Protein AF-T1IGH5-F1 (afdb_monomer)

Secondary structure (DSSP, 8-state):
-HHHHHHHHHHHHHHHHHHHHHHHHHHS---HHHHHHHHHHHHHHHSSHHHHHHHHHHHHHHHHHHHHHHHHHHHHHHHHHHHHTT---TT-TTS-------SS--EEEEEETTEEEEEE-TTSSS---EEEEESSGGGSS--EEEEE---SSSHHHHHIIIIIHHHHHHHHHHHHHHHHH---TT-TTS-PPPPP-----PPP-PPPPPPPPPPP--

Radius of gyration: 34.63 Å; Cα contacts (8 Å, |Δi|>4): 101; chains: 1; bounding box: 68×75×86 Å

Foldseek 3Di:
DVVVVVVVVVVVVVVVVVVVVVCVVVVPPPVVVVVVVVVVVCCVVCPPPVNVVVVVVVVVVVVVVVVCVVVVVVVVVVVCVVVVVPDDDPPPPPPPPDDDDDDAFDWDWDDDDPDIDIQGNPPPPDRQKDKDWDQCLVVLRDTDIDIDDGDPHNVVNVCCVVPVVVVVSVVSVVVSVCVVVPDPVPPPPDDDDDDPDPPPPDDDDDDDDDDDDDDDDD

Solvent-accessible surface area (backbone atoms only — not comparable to full-atom values): 13754 Å² total; per-residue (Å²): 117,67,65,68,50,51,54,51,50,52,52,53,51,52,52,51,53,51,52,52,50,50,52,49,65,70,63,47,84,76,47,63,68,59,54,51,49,52,49,50,49,50,51,59,56,56,68,34,68,70,47,45,52,51,52,50,50,51,49,51,50,51,52,47,52,52,50,50,53,57,46,49,53,53,48,52,50,53,49,50,52,63,65,65,68,77,67,93,64,99,83,53,91,85,69,83,85,74,85,83,87,65,100,63,61,64,63,50,76,48,80,54,96,94,46,74,46,78,48,69,29,66,93,51,97,64,68,27,62,38,76,47,82,40,75,40,50,93,76,70,76,46,67,51,74,49,78,32,83,34,72,99,49,44,63,65,19,50,48,43,62,67,45,51,50,55,53,49,52,53,51,52,52,51,51,51,52,44,60,73,68,52,77,72,86,86,63,84,89,69,80,79,79,81,73,83,77,80,77,86,72,82,79,78,83,80,80,92,79,83,88,78,84,82,83,83,80,132

pLDDT: mean 76.52, std 19.67, range [36.72, 96.56]

Sequence (218 aa):
MEDELEDRIFYQTYISHMKLLSKFAVGLPLNSSCFSYIWRLIRFYIIKPEVVLLTLFLVIIFMYIQAVEVWSRSLVNKLRLSVSSSIPSKSQKLQYFKVTGDFDKSSWELKEGNVAVFAVQGRRPKMEDRFVVNENINGTGVHLYAVFDGHGGEFAANYARDNLINNLNSRIIELKQLISKGVDKNNINKQTPPSPAVSKKLPSSPPPLEKKPSFKKY

Organism: Rhodnius prolixus (NCBI:txid13249)

InterPro domains:
  IPR000222 PPM-type phosphatase, divalent cation binding [PS01032] (144-152)
  IPR001932 PPM-type phosphatase-like domain [PF00481] (116-173)
  IPR001932 PPM-type phosphatase-like domain [PS51746] (114-218)
  IPR015655 Protein phosphatase 2C [PTHR47992] (105-171)
  IPR036457 PPM-type phosphatase-like domain superfamily [G3DSA:3.60.40.10] (95-204)
  IPR036457 PPM-type phosphatase-like domain superfamily [SSF81606] (113-175)

Structure (mmCIF, N/CA/C/O backbone):
data_AF-T1IGH5-F1
#
_entry.id   AF-T1IGH5-F1
#
loop_
_atom_site.group_PDB
_atom_site.id
_atom_site.type_symbol
_atom_site.label_atom_id
_atom_site.label_alt_id
_atom_site.label_comp_id
_atom_site.label_asym_id
_atom_site.label_entity_id
_atom_site.label_seq_id
_atom_site.pdbx_PDB_ins_code
_atom_site.Cartn_x
_atom_site.Cartn_y
_atom_site.Cartn_z
_atom_site.occupancy
_atom_site.B_iso_or_equiv
_atom_site.auth_seq_id
_atom_site.auth_comp_id
_atom_site.auth_asym_id
_atom_site.auth_atom_id
_atom_site.pdbx_PDB_model_num
ATOM 1 N N . MET A 1 1 ? -3.101 31.110 -24.853 1.00 59.19 1 MET A N 1
ATOM 2 C CA . MET A 1 1 ? -1.961 31.797 -25.506 1.00 59.19 1 MET A CA 1
ATOM 3 C C . MET A 1 1 ? -0.641 31.096 -25.216 1.00 59.19 1 MET A C 1
ATOM 5 O O . MET A 1 1 ? 0.207 31.112 -26.093 1.00 59.19 1 MET A O 1
ATOM 9 N N . GLU A 1 2 ? -0.463 30.477 -24.043 1.00 66.50 2 GLU A N 1
ATOM 10 C CA . GLU A 1 2 ? 0.742 29.690 -23.727 1.00 66.50 2 GLU A CA 1
ATOM 11 C C . GLU A 1 2 ? 0.767 28.339 -24.473 1.00 66.50 2 GLU A C 1
ATOM 13 O O . GLU A 1 2 ? 1.783 28.017 -25.082 1.00 66.50 2 GLU A O 1
ATOM 18 N N . ASP A 1 3 ? -0.373 27.642 -24.575 1.00 77.56 3 ASP A N 1
ATOM 19 C CA . ASP A 1 3 ? -0.477 26.335 -25.260 1.00 77.56 3 ASP A CA 1
ATOM 20 C C . ASP A 1 3 ? -0.095 26.381 -26.754 1.00 77.56 3 ASP A C 1
ATOM 22 O O . ASP A 1 3 ? 0.657 25.549 -27.253 1.00 77.56 3 ASP A O 1
ATOM 26 N N . GLU A 1 4 ? -0.538 27.412 -27.483 1.00 84.50 4 GLU A N 1
ATOM 27 C CA . GLU A 1 4 ? -0.197 27.574 -28.908 1.00 84.50 4 GLU A CA 1
ATOM 28 C C . GLU A 1 4 ? 1.295 27.858 -29.139 1.00 84.50 4 GLU A C 1
ATOM 30 O O . GLU A 1 4 ? 1.826 27.607 -30.225 1.00 84.50 4 GLU A O 1
ATOM 35 N N . LEU A 1 5 ? 1.970 28.432 -28.142 1.00 86.00 5 LEU A N 1
ATOM 36 C CA . LEU A 1 5 ? 3.393 28.740 -28.207 1.00 86.00 5 LEU A CA 1
ATOM 37 C C . LEU A 1 5 ? 4.221 27.488 -27.900 1.00 86.00 5 LEU A C 1
ATOM 39 O O . LEU A 1 5 ? 5.203 27.225 -28.596 1.00 86.00 5 LEU A O 1
ATOM 43 N N . GLU A 1 6 ? 3.790 26.687 -26.926 1.00 85.81 6 GLU A N 1
ATOM 44 C CA . GLU A 1 6 ? 4.396 25.399 -26.584 1.00 85.81 6 GLU A CA 1
ATOM 45 C C . GLU A 1 6 ? 4.326 24.409 -27.763 1.00 85.81 6 GLU A C 1
ATOM 47 O O . GLU A 1 6 ? 5.353 23.849 -28.163 1.00 85.81 6 GLU A O 1
ATOM 52 N N . ASP A 1 7 ? 3.170 24.299 -28.424 1.00 90.56 7 ASP A N 1
ATOM 53 C CA . ASP A 1 7 ? 2.988 23.446 -29.607 1.00 90.56 7 ASP A CA 1
ATOM 54 C C . ASP A 1 7 ? 3.919 23.836 -30.766 1.00 90.56 7 ASP A C 1
ATOM 56 O O . ASP A 1 7 ? 4.507 22.979 -31.439 1.00 90.56 7 ASP A O 1
ATOM 60 N N . ARG A 1 8 ? 4.118 25.142 -30.989 1.00 89.12 8 ARG A N 1
ATOM 61 C CA . ARG A 1 8 ? 5.048 25.639 -32.017 1.00 89.12 8 ARG A CA 1
ATOM 62 C C . ARG A 1 8 ? 6.498 25.305 -31.681 1.00 89.12 8 ARG A C 1
ATOM 64 O O . ARG A 1 8 ? 7.247 24.924 -32.584 1.00 89.12 8 ARG A O 1
ATOM 71 N N . ILE A 1 9 ? 6.892 25.411 -30.411 1.00 91.81 9 ILE A N 1
ATOM 72 C CA . ILE A 1 9 ? 8.242 25.055 -29.954 1.00 91.81 9 ILE A CA 1
ATOM 73 C C . ILE A 1 9 ? 8.485 23.555 -30.127 1.00 91.81 9 ILE A C 1
ATOM 75 O O . ILE A 1 9 ? 9.529 23.170 -30.667 1.00 91.81 9 ILE A O 1
ATOM 79 N N . PHE A 1 10 ? 7.534 22.702 -29.737 1.00 91.00 10 PHE A N 1
ATOM 80 C CA . PHE A 1 10 ? 7.659 21.255 -29.915 1.00 91.00 10 PHE A CA 1
ATOM 81 C C . PHE A 1 10 ? 7.752 20.867 -31.386 1.00 91.00 10 PHE A C 1
ATOM 83 O O . PHE A 1 10 ? 8.646 20.108 -31.766 1.00 91.00 10 PHE A O 1
ATOM 90 N N . TYR A 1 11 ? 6.893 21.434 -32.231 1.00 93.56 11 TYR A N 1
ATOM 91 C CA . TYR A 1 11 ? 6.904 21.164 -33.664 1.00 93.56 11 TYR A CA 1
ATOM 92 C C . TYR A 1 11 ? 8.227 21.585 -34.320 1.00 93.56 11 TYR A C 1
ATOM 94 O O . TYR A 1 11 ? 8.827 20.830 -35.093 1.00 93.56 11 TYR A O 1
ATOM 102 N N . GLN A 1 12 ? 8.738 22.767 -33.968 1.00 94.25 12 GLN A N 1
ATOM 103 C CA . GLN A 1 12 ? 9.997 23.282 -34.502 1.00 94.25 12 GLN A CA 1
ATOM 104 C C . GLN A 1 12 ? 11.212 22.482 -34.010 1.00 94.25 12 GLN A C 1
ATOM 106 O O . GLN A 1 12 ? 12.130 22.215 -34.793 1.00 94.25 12 GLN A O 1
ATOM 111 N N . THR A 1 13 ? 11.201 22.052 -32.748 1.00 94.12 13 THR A N 1
ATOM 112 C CA . THR A 1 13 ? 12.237 21.190 -32.160 1.00 94.12 13 THR A CA 1
ATOM 113 C C . THR A 1 13 ? 12.233 19.815 -32.823 1.00 94.12 13 THR A C 1
ATOM 115 O O . THR A 1 13 ? 13.269 19.330 -33.272 1.00 94.12 13 THR A O 1
ATOM 118 N N . TYR A 1 14 ? 11.061 19.208 -32.997 1.00 94.62 14 TYR A N 1
ATOM 119 C CA . TYR A 1 14 ? 10.929 17.918 -33.666 1.00 94.62 14 TYR A CA 1
ATOM 120 C C . TYR A 1 14 ? 11.462 17.957 -35.105 1.00 94.62 14 TYR A C 1
ATOM 122 O O . TYR A 1 14 ? 12.286 17.125 -35.493 1.00 94.62 14 TYR A O 1
ATOM 130 N N . ILE A 1 15 ? 11.063 18.961 -35.893 1.00 94.94 15 ILE A N 1
ATOM 131 C CA . ILE A 1 15 ? 11.515 19.099 -37.284 1.00 94.94 15 ILE A CA 1
ATOM 132 C C . ILE A 1 15 ? 13.019 19.356 -37.371 1.00 94.94 15 ILE A C 1
ATOM 134 O O . ILE A 1 15 ? 13.669 18.839 -38.284 1.00 94.94 15 ILE A O 1
ATOM 138 N N . SER A 1 16 ? 13.593 20.148 -36.463 1.00 91.81 16 SER A N 1
ATOM 139 C CA . SER A 1 16 ? 15.032 20.424 -36.477 1.00 91.81 16 SER A CA 1
ATOM 140 C C . SER A 1 16 ? 15.844 19.161 -36.173 1.00 91.81 16 SER A C 1
ATOM 142 O O . SER A 1 16 ? 16.776 18.853 -36.921 1.00 91.81 16 SER A O 1
ATOM 144 N N . HIS A 1 17 ? 15.432 18.368 -35.178 1.00 91.19 17 HIS A N 1
ATOM 145 C CA . HIS A 1 17 ? 16.044 17.074 -34.873 1.00 91.19 17 HIS A CA 1
ATOM 146 C C . HIS A 1 17 ? 15.888 16.079 -36.020 1.00 91.19 17 HIS A C 1
ATOM 148 O O . HIS A 1 17 ? 16.849 15.397 -36.370 1.00 91.19 17 HIS A O 1
ATOM 154 N N . MET A 1 18 ? 14.721 16.030 -36.664 1.00 91.56 18 MET A N 1
ATOM 155 C CA . MET A 1 18 ? 14.502 15.108 -37.776 1.00 91.56 18 MET A CA 1
ATOM 156 C C . MET A 1 18 ? 15.314 15.498 -39.016 1.00 91.56 18 MET A C 1
ATOM 158 O O . MET A 1 18 ? 15.882 14.639 -39.689 1.00 91.56 18 MET A O 1
ATOM 162 N N . LYS A 1 19 ? 15.481 16.801 -39.273 1.00 87.81 19 LYS A N 1
ATOM 163 C CA . LYS A 1 19 ? 16.392 17.302 -40.311 1.00 87.81 19 LYS A CA 1
ATOM 164 C C . LYS A 1 19 ? 17.853 16.988 -39.984 1.00 87.81 19 LYS A C 1
ATOM 166 O O . LYS A 1 19 ? 18.581 16.575 -40.884 1.00 87.81 19 LYS A O 1
ATOM 171 N N . LEU A 1 20 ? 18.278 17.132 -38.729 1.00 87.31 20 LEU A N 1
ATOM 172 C CA . LEU A 1 20 ? 19.628 16.769 -38.286 1.00 87.31 20 LEU A CA 1
ATOM 173 C C . LEU A 1 20 ? 19.894 15.268 -38.486 1.00 87.31 20 LEU A C 1
ATOM 175 O O . LEU A 1 20 ? 20.887 14.899 -39.109 1.00 87.31 20 LEU A O 1
ATOM 179 N N . LEU A 1 21 ? 18.969 14.416 -38.035 1.00 85.12 21 LEU A N 1
ATOM 180 C CA . LEU A 1 21 ? 19.041 12.964 -38.199 1.00 85.12 21 LEU A CA 1
ATOM 181 C C . LEU A 1 21 ? 19.031 12.560 -39.674 1.00 85.12 21 LEU A C 1
ATOM 183 O O . LEU A 1 21 ? 19.807 11.695 -40.059 1.00 85.12 21 LEU A O 1
ATOM 187 N N . SER A 1 22 ? 18.229 13.217 -40.517 1.00 84.00 22 SER A N 1
ATOM 188 C CA . SER A 1 22 ? 18.213 12.939 -41.959 1.00 84.00 22 SER A CA 1
ATOM 189 C C . SER A 1 22 ? 19.547 13.281 -42.629 1.00 84.00 22 SER A C 1
ATOM 191 O O . SER A 1 22 ? 20.053 12.498 -43.426 1.00 84.00 22 SER A O 1
ATOM 193 N N . LYS A 1 23 ? 20.178 14.402 -42.255 1.00 79.44 23 LYS A N 1
ATOM 194 C CA . LYS A 1 23 ? 21.505 14.779 -42.758 1.00 79.44 23 LYS A CA 1
ATOM 195 C C . LYS A 1 23 ? 22.590 13.826 -42.266 1.00 79.44 23 LYS A C 1
ATOM 197 O O . LYS A 1 23 ? 23.517 13.544 -43.014 1.00 79.44 23 LYS A O 1
ATOM 202 N N . PHE A 1 24 ? 22.469 13.311 -41.044 1.00 79.69 24 PHE A N 1
ATOM 203 C CA . PHE A 1 24 ? 23.394 12.319 -40.501 1.00 79.69 24 PHE A CA 1
ATOM 204 C C . PHE A 1 24 ? 23.218 10.949 -41.173 1.00 79.69 24 PHE A C 1
ATOM 206 O O . PHE A 1 24 ? 24.189 10.355 -41.622 1.00 79.69 24 PHE A O 1
ATOM 213 N N . ALA A 1 25 ? 21.981 10.476 -41.325 1.00 75.62 25 ALA A N 1
ATOM 214 C CA . ALA A 1 25 ? 21.675 9.188 -41.941 1.00 75.62 25 ALA A CA 1
ATOM 215 C C . ALA A 1 25 ? 22.037 9.142 -43.434 1.00 75.62 25 ALA A C 1
ATOM 217 O O . ALA A 1 25 ? 22.551 8.132 -43.904 1.00 75.62 25 ALA A O 1
ATOM 218 N N . VAL A 1 26 ? 21.797 10.234 -44.171 1.00 71.31 26 VAL A N 1
ATOM 219 C CA . VAL A 1 26 ? 22.106 10.334 -45.610 1.00 71.31 26 VAL A CA 1
ATOM 220 C C . VAL A 1 26 ? 23.562 10.761 -45.853 1.00 71.31 26 VAL A C 1
ATOM 222 O O . VAL A 1 26 ? 24.133 10.441 -46.891 1.00 71.31 26 VAL A O 1
ATOM 225 N N . GLY A 1 27 ? 24.178 11.472 -44.902 1.00 64.31 27 GLY A N 1
ATOM 226 C CA . GLY A 1 27 ? 25.564 11.944 -44.979 1.00 64.31 27 GLY A CA 1
ATOM 227 C C . GLY A 1 27 ? 26.610 10.929 -44.522 1.00 64.31 27 GLY A C 1
ATOM 228 O O . GLY A 1 27 ? 27.796 11.128 -44.780 1.00 64.31 27 GLY A O 1
ATOM 229 N N . LEU A 1 28 ? 26.202 9.838 -43.869 1.00 63.59 28 LEU A N 1
ATOM 230 C CA . LEU A 1 28 ? 27.077 8.700 -43.628 1.00 63.59 28 LEU A CA 1
ATOM 231 C C . LEU A 1 28 ? 27.209 7.908 -44.935 1.00 63.59 28 LEU A C 1
ATOM 233 O O . LEU A 1 28 ? 26.217 7.331 -45.388 1.00 63.59 28 LEU A O 1
ATOM 237 N N . PRO A 1 29 ? 28.407 7.810 -45.540 1.00 62.94 29 PRO A N 1
ATOM 238 C CA . PRO A 1 29 ? 28.639 6.841 -46.592 1.00 62.94 29 PRO A CA 1
ATOM 239 C C . PRO A 1 29 ? 28.590 5.461 -45.935 1.00 62.94 29 PRO A C 1
ATOM 241 O O . PRO A 1 29 ? 29.606 4.925 -45.490 1.00 62.94 29 PRO A O 1
ATOM 244 N N . LEU A 1 30 ? 27.389 4.888 -45.841 1.00 59.47 30 LEU A N 1
ATOM 245 C CA . LEU A 1 30 ? 27.167 3.479 -45.551 1.00 59.47 30 LEU A CA 1
ATOM 246 C C . LEU A 1 30 ? 27.719 2.703 -46.743 1.00 59.47 30 LEU A C 1
ATOM 248 O O . LEU A 1 30 ? 26.985 2.236 -47.611 1.00 59.47 30 LEU A O 1
ATOM 252 N N . ASN A 1 31 ? 29.047 2.636 -46.833 1.00 64.44 31 ASN A N 1
ATOM 253 C CA . ASN A 1 31 ? 29.733 1.846 -47.825 1.00 64.44 31 ASN A CA 1
ATOM 254 C C . ASN A 1 31 ? 29.330 0.400 -47.541 1.00 64.44 31 ASN A C 1
ATOM 256 O O . ASN A 1 31 ? 29.852 -0.226 -46.616 1.00 64.44 31 ASN A O 1
ATOM 260 N N . SER A 1 32 ? 28.353 -0.091 -48.308 1.00 67.12 32 SER A N 1
ATOM 261 C CA . SER A 1 32 ? 27.804 -1.442 -48.199 1.00 67.12 32 SER A CA 1
ATOM 262 C C . SER A 1 32 ? 28.932 -2.477 -48.177 1.00 67.12 32 SER A C 1
ATOM 264 O O . SER A 1 32 ? 28.876 -3.442 -47.422 1.00 67.12 32 SER A O 1
ATOM 266 N N . SER A 1 33 ? 30.037 -2.196 -48.876 1.00 70.56 33 SER A N 1
ATOM 267 C CA . SER A 1 33 ? 31.258 -3.001 -48.875 1.00 70.56 33 SER A CA 1
ATOM 268 C C . SER A 1 33 ? 31.956 -3.035 -47.508 1.00 70.56 33 SER A C 1
ATOM 270 O O . SER A 1 33 ? 32.291 -4.114 -47.030 1.00 70.56 33 SER A O 1
ATOM 272 N N . CYS A 1 34 ? 32.122 -1.894 -46.830 1.00 74.75 34 CYS A N 1
ATOM 273 C CA . CYS A 1 34 ? 32.713 -1.826 -45.486 1.00 74.75 34 CYS A CA 1
ATOM 274 C C . CYS A 1 34 ? 31.820 -2.528 -44.457 1.00 74.75 34 CYS A C 1
ATOM 276 O O . CYS A 1 34 ? 32.292 -3.360 -43.686 1.00 74.75 34 CYS A O 1
ATOM 278 N N . PHE A 1 35 ? 30.511 -2.272 -44.510 1.00 78.69 35 PHE A N 1
ATOM 279 C CA . PHE A 1 35 ? 29.546 -2.942 -43.644 1.00 78.69 35 PHE A CA 1
ATOM 280 C C . PHE A 1 35 ? 29.522 -4.457 -43.884 1.00 78.69 35 PHE A C 1
ATOM 282 O O . PHE A 1 35 ? 29.546 -5.229 -42.932 1.00 78.69 35 PHE A O 1
ATOM 289 N N . SER A 1 36 ? 29.566 -4.902 -45.143 1.00 78.50 36 SER A N 1
ATOM 290 C CA . SER A 1 36 ? 29.632 -6.326 -45.490 1.00 78.50 36 SER A CA 1
ATOM 291 C C . SER A 1 36 ? 30.937 -6.985 -45.030 1.00 78.50 36 SER A C 1
ATOM 293 O O . SER A 1 36 ? 30.927 -8.139 -44.601 1.00 78.50 36 SER A O 1
ATOM 295 N N . TYR A 1 37 ? 32.054 -6.251 -45.058 1.00 84.00 37 TYR A N 1
ATOM 296 C CA . TYR A 1 37 ? 33.348 -6.729 -44.584 1.00 84.00 37 TYR A CA 1
ATOM 297 C C . TYR A 1 37 ? 33.368 -6.853 -43.059 1.00 84.00 37 TYR A C 1
ATOM 299 O O . TYR A 1 37 ? 33.729 -7.904 -42.531 1.00 84.00 37 TYR A O 1
ATOM 307 N N . ILE A 1 38 ? 32.888 -5.828 -42.352 1.00 84.38 38 ILE A N 1
ATOM 308 C CA . ILE A 1 38 ? 32.707 -5.852 -40.898 1.00 84.38 38 ILE A CA 1
ATOM 309 C C . ILE A 1 38 ? 31.756 -6.989 -40.508 1.00 84.38 38 ILE A C 1
ATOM 311 O O . ILE A 1 38 ? 32.071 -7.767 -39.614 1.00 84.38 38 ILE A O 1
ATOM 315 N N . TRP A 1 39 ? 30.643 -7.166 -41.222 1.00 83.31 39 TRP A N 1
ATOM 316 C CA . TRP A 1 39 ? 29.696 -8.258 -40.999 1.00 83.31 39 TRP A CA 1
ATOM 317 C C . TRP A 1 39 ? 30.327 -9.639 -41.210 1.00 83.31 39 TRP A C 1
ATOM 319 O O . TRP A 1 39 ? 30.111 -10.557 -40.418 1.00 83.31 39 TRP A O 1
ATOM 329 N N . ARG A 1 40 ? 31.160 -9.795 -42.245 1.00 84.62 40 ARG A N 1
ATOM 330 C CA . ARG A 1 40 ? 31.903 -11.034 -42.507 1.00 84.62 40 ARG A CA 1
ATOM 331 C C . ARG A 1 40 ? 32.927 -11.323 -41.413 1.00 84.62 40 ARG A C 1
ATOM 333 O O . ARG A 1 40 ? 33.039 -12.476 -41.001 1.00 84.62 40 ARG A O 1
ATOM 340 N N . LEU A 1 41 ? 33.635 -10.304 -40.927 1.00 84.69 41 LEU A N 1
ATOM 341 C CA . LEU A 1 41 ? 34.559 -10.433 -39.801 1.00 84.69 41 LEU A CA 1
ATOM 342 C C . LEU A 1 41 ? 33.812 -10.819 -38.523 1.00 84.69 41 LEU A C 1
ATOM 344 O O . LEU A 1 41 ? 34.165 -11.814 -37.899 1.00 84.69 41 LEU A O 1
ATOM 348 N N . ILE A 1 42 ? 32.734 -10.114 -38.180 1.00 84.81 42 ILE A N 1
ATOM 349 C CA . ILE A 1 42 ? 31.875 -10.434 -37.031 1.00 84.81 42 ILE A CA 1
ATOM 350 C C . ILE A 1 42 ? 31.413 -11.891 -37.106 1.00 84.81 42 ILE A C 1
ATOM 352 O O . ILE A 1 42 ? 31.597 -12.647 -36.156 1.00 84.81 42 ILE A O 1
ATOM 356 N N . ARG A 1 43 ? 30.896 -12.325 -38.260 1.00 83.50 43 ARG A N 1
ATOM 357 C CA . ARG A 1 43 ? 30.460 -13.707 -38.477 1.00 83.50 43 ARG A CA 1
ATOM 358 C C . ARG A 1 43 ? 31.605 -14.706 -38.302 1.00 83.50 43 ARG A C 1
ATOM 360 O O . ARG A 1 43 ? 31.413 -15.738 -37.671 1.00 83.50 43 ARG A O 1
ATOM 367 N N . PHE A 1 44 ? 32.785 -14.409 -38.837 1.00 82.69 44 PHE A N 1
ATOM 368 C CA . PHE A 1 44 ? 33.944 -15.294 -38.733 1.00 82.69 44 PHE A CA 1
ATOM 369 C C . PHE A 1 44 ? 34.453 -15.424 -37.293 1.00 82.69 44 PHE A C 1
ATOM 371 O O . PHE A 1 44 ? 34.831 -16.515 -36.884 1.00 82.69 44 PHE A O 1
ATOM 378 N N . TYR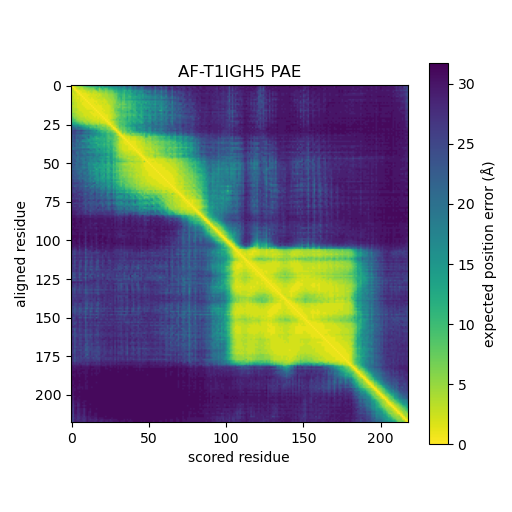 A 1 45 ? 34.443 -14.341 -36.513 1.00 84.88 45 TYR A N 1
ATOM 379 C CA . TYR A 1 45 ? 34.915 -14.352 -35.127 1.00 84.88 45 TYR A CA 1
ATOM 380 C C . TYR A 1 45 ? 33.875 -14.887 -34.136 1.00 84.88 45 TYR A C 1
ATOM 382 O O . TYR A 1 45 ? 34.260 -15.578 -33.200 1.00 84.88 45 TYR A O 1
ATOM 390 N N . ILE A 1 46 ? 32.579 -14.632 -34.345 1.00 82.75 46 ILE A N 1
ATOM 391 C CA . ILE A 1 46 ? 31.509 -15.142 -33.469 1.00 82.75 46 ILE A CA 1
ATOM 392 C C . ILE A 1 46 ? 31.277 -16.644 -33.674 1.00 82.75 46 ILE A C 1
ATOM 394 O O . ILE A 1 46 ? 30.975 -17.340 -32.713 1.00 82.75 46 ILE A O 1
ATOM 398 N N . ILE A 1 47 ? 31.428 -17.161 -34.900 1.00 85.31 47 ILE A N 1
ATOM 399 C CA . ILE A 1 47 ? 31.175 -18.584 -35.208 1.00 85.31 47 ILE A CA 1
ATOM 400 C C . ILE A 1 47 ? 32.343 -19.492 -34.793 1.00 85.31 47 ILE A C 1
ATOM 402 O O . ILE A 1 47 ? 32.201 -20.715 -34.787 1.00 85.31 47 ILE A O 1
ATOM 406 N N . LYS A 1 48 ? 33.494 -18.925 -34.408 1.00 90.50 48 LYS A N 1
ATOM 407 C CA . LYS A 1 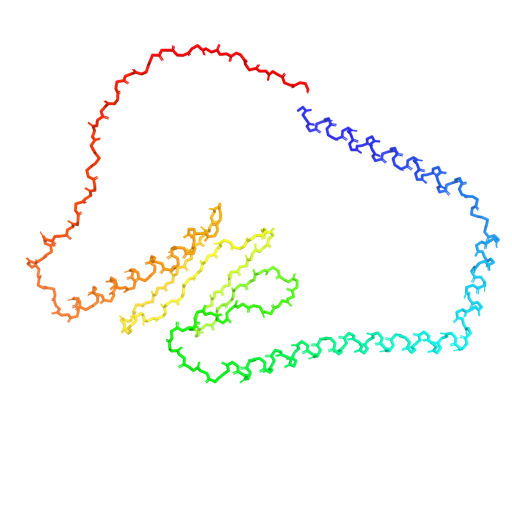48 ? 34.605 -19.719 -33.879 1.00 90.50 48 LYS A CA 1
ATOM 408 C C . LYS A 1 48 ? 34.145 -20.521 -32.657 1.00 90.50 48 LYS A C 1
ATOM 410 O O . LYS A 1 48 ? 33.611 -19.922 -31.718 1.00 90.50 48 LYS A O 1
ATOM 415 N N . PRO A 1 49 ? 34.343 -21.851 -32.647 1.00 89.88 49 PRO A N 1
ATOM 416 C CA . PRO A 1 49 ? 33.830 -22.708 -31.582 1.00 89.88 49 PRO A CA 1
ATOM 417 C C . PRO A 1 49 ? 34.370 -22.297 -30.206 1.00 89.88 49 PRO A C 1
ATOM 419 O O . PRO A 1 49 ? 33.650 -22.380 -29.216 1.00 89.88 49 PRO A O 1
ATOM 422 N N . GLU A 1 50 ? 35.591 -21.764 -30.143 1.00 92.00 50 GLU A N 1
ATOM 423 C CA . GLU A 1 50 ? 36.213 -21.273 -28.912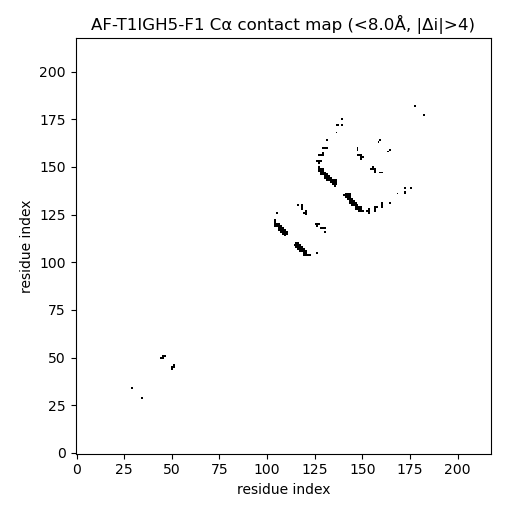 1.00 92.00 50 GLU A CA 1
ATOM 424 C C . GLU A 1 50 ? 35.454 -20.074 -28.325 1.00 92.00 50 GLU A C 1
ATOM 426 O O . GLU A 1 50 ? 35.239 -19.995 -27.115 1.00 92.00 50 GLU A O 1
ATOM 431 N N . VAL A 1 51 ? 35.006 -19.151 -29.182 1.00 91.19 51 VAL A N 1
ATOM 432 C CA . VAL A 1 51 ? 34.268 -17.946 -28.770 1.00 91.19 51 VAL A CA 1
ATOM 433 C C . VAL A 1 51 ? 32.849 -18.311 -28.345 1.00 91.19 51 VAL A C 1
ATOM 435 O O . VAL A 1 51 ? 32.358 -17.798 -27.339 1.00 91.19 51 VAL A O 1
ATOM 438 N N . VAL A 1 52 ? 32.201 -19.242 -29.048 1.00 90.62 52 VAL A N 1
ATOM 439 C CA . VAL A 1 52 ? 30.873 -19.749 -28.668 1.00 90.62 52 VAL A CA 1
ATOM 440 C C . VAL A 1 52 ? 30.916 -20.427 -27.296 1.00 90.62 52 VAL A C 1
ATOM 442 O O . VAL A 1 52 ? 30.069 -20.156 -26.448 1.00 90.62 52 VAL A O 1
ATOM 445 N N . LEU A 1 53 ? 31.927 -21.259 -27.033 1.00 94.56 53 LEU A N 1
ATOM 446 C CA . LEU A 1 53 ? 32.073 -21.926 -25.737 1.00 94.56 53 LEU A CA 1
ATOM 447 C C . LEU A 1 53 ? 32.357 -20.934 -24.603 1.00 94.56 53 LEU A C 1
ATOM 449 O O . LEU A 1 53 ? 31.737 -21.025 -23.543 1.00 94.56 53 LEU A O 1
ATOM 453 N N . LEU A 1 54 ? 33.244 -19.959 -24.826 1.00 94.12 54 LEU A N 1
ATOM 454 C CA . LEU A 1 54 ? 33.561 -18.933 -23.829 1.00 94.12 54 LEU A CA 1
ATOM 455 C C . LEU A 1 54 ? 32.340 -18.060 -23.517 1.00 94.12 54 LEU A C 1
ATOM 457 O O . LEU A 1 54 ? 32.045 -17.795 -22.353 1.00 94.12 54 LEU A O 1
ATOM 461 N N . THR A 1 55 ? 31.603 -17.636 -24.544 1.00 91.94 55 THR A N 1
ATOM 462 C CA . THR A 1 55 ? 30.389 -16.827 -24.363 1.00 91.94 55 THR A CA 1
ATOM 463 C C . THR A 1 55 ? 29.293 -17.604 -23.640 1.00 91.94 55 THR A C 1
ATOM 465 O O . THR A 1 55 ? 28.702 -17.068 -22.704 1.00 91.94 55 THR A O 1
ATOM 468 N N . LEU A 1 56 ? 29.072 -18.878 -23.981 1.00 95.00 56 LEU A N 1
ATOM 469 C CA . LEU A 1 56 ? 28.140 -19.749 -23.261 1.00 95.00 56 LEU A CA 1
ATOM 470 C C . LEU A 1 56 ? 28.529 -19.890 -21.783 1.00 95.00 56 LEU A C 1
ATOM 472 O O . LEU A 1 56 ? 27.676 -19.774 -20.905 1.00 95.00 56 LEU A O 1
ATOM 476 N N . PHE A 1 57 ? 29.817 -20.088 -21.499 1.00 96.56 57 PHE A N 1
ATOM 477 C CA . PHE A 1 57 ? 30.328 -20.185 -20.134 1.00 96.56 57 PHE A CA 1
ATOM 478 C C . PHE A 1 57 ? 30.085 -18.898 -19.332 1.00 96.56 57 PHE A C 1
ATOM 480 O O . PHE A 1 57 ? 29.601 -18.960 -18.201 1.00 96.56 57 PHE A O 1
ATOM 487 N N . LEU A 1 58 ? 30.334 -17.727 -19.927 1.00 95.44 58 LEU A N 1
ATOM 488 C CA . LEU A 1 58 ? 30.035 -16.438 -19.294 1.00 95.44 58 LEU A CA 1
ATOM 489 C C . LEU A 1 58 ? 28.536 -16.247 -19.036 1.00 95.44 58 LEU A C 1
ATOM 491 O O . LEU A 1 58 ? 28.168 -15.752 -17.972 1.00 95.44 58 LEU A O 1
ATOM 495 N N . VAL A 1 59 ? 27.669 -16.668 -19.961 1.00 95.94 59 VAL A N 1
ATOM 496 C CA . VAL A 1 59 ? 26.210 -16.620 -19.770 1.00 95.94 59 VAL A CA 1
ATOM 497 C C . VAL A 1 59 ? 25.780 -17.527 -18.616 1.00 95.94 59 VAL A C 1
ATOM 499 O O . VAL A 1 59 ? 24.981 -17.105 -17.782 1.00 95.94 59 VAL A O 1
ATOM 502 N N . ILE A 1 60 ? 26.336 -18.737 -18.512 1.00 96.06 60 ILE A N 1
ATOM 503 C CA . ILE A 1 60 ? 26.052 -19.657 -17.400 1.00 96.06 60 ILE A CA 1
ATOM 504 C C . ILE A 1 60 ? 26.500 -19.049 -16.066 1.00 96.06 60 ILE A C 1
ATOM 506 O O . ILE A 1 60 ? 25.735 -19.078 -15.104 1.00 96.06 60 ILE A O 1
ATOM 510 N N . ILE A 1 61 ? 27.694 -18.451 -16.007 1.00 96.06 61 ILE A N 1
ATOM 511 C CA . ILE A 1 61 ? 28.174 -17.750 -14.806 1.00 96.06 61 ILE A CA 1
ATOM 512 C C . ILE A 1 61 ? 27.246 -16.591 -14.444 1.00 96.06 61 ILE A C 1
ATOM 514 O O . ILE A 1 61 ? 26.889 -16.435 -13.281 1.00 96.06 61 ILE A O 1
ATOM 518 N N . PHE A 1 62 ? 26.835 -15.785 -15.421 1.00 95.19 62 PHE A N 1
ATOM 519 C CA . PHE A 1 62 ? 25.949 -14.652 -15.181 1.00 95.19 62 PHE A CA 1
ATOM 520 C C . PHE A 1 62 ? 24.585 -15.101 -14.638 1.00 95.19 62 PHE A C 1
ATOM 522 O O . PHE A 1 62 ? 24.120 -14.571 -13.629 1.00 95.19 62 PHE A O 1
ATOM 529 N N . MET A 1 63 ? 23.991 -16.138 -15.237 1.00 92.94 63 MET A N 1
ATOM 530 C CA . MET A 1 63 ? 22.758 -16.761 -14.744 1.00 92.94 63 MET A CA 1
ATOM 531 C C . MET A 1 63 ? 22.936 -17.338 -13.336 1.00 92.94 63 MET A C 1
ATOM 533 O O . MET A 1 63 ? 22.056 -17.184 -12.491 1.00 92.94 63 MET A O 1
ATOM 537 N N . TYR A 1 64 ? 24.083 -17.960 -13.055 1.00 94.31 64 TYR A N 1
ATOM 538 C CA . TYR A 1 64 ? 24.411 -18.478 -11.729 1.00 94.31 64 TYR A CA 1
ATOM 539 C C . TYR A 1 64 ? 24.511 -17.359 -10.687 1.00 94.31 64 TYR A C 1
ATOM 541 O O . TYR A 1 64 ? 23.924 -17.480 -9.617 1.00 94.31 64 TYR A O 1
ATOM 549 N N . ILE A 1 65 ? 25.185 -16.247 -10.997 1.00 91.25 65 ILE A N 1
ATOM 550 C CA . ILE A 1 65 ? 25.290 -15.094 -10.091 1.00 91.25 65 ILE A CA 1
ATOM 551 C C . ILE A 1 65 ? 23.901 -14.524 -9.788 1.00 91.25 65 ILE A C 1
ATOM 553 O O . ILE A 1 65 ? 23.583 -14.307 -8.620 1.00 91.25 65 ILE A O 1
ATOM 557 N N . GLN A 1 66 ? 23.046 -14.354 -10.803 1.00 89.69 66 GLN A N 1
ATOM 558 C CA . GLN A 1 66 ? 21.666 -13.904 -10.595 1.00 89.69 66 GLN A CA 1
ATOM 559 C C . GLN A 1 66 ? 20.866 -14.882 -9.724 1.00 89.69 66 GLN A C 1
ATOM 561 O O . GLN A 1 66 ? 20.175 -14.465 -8.794 1.00 89.69 66 GLN A O 1
ATOM 566 N N . ALA A 1 67 ? 20.987 -16.188 -9.976 1.00 87.44 67 ALA A N 1
ATOM 567 C CA . ALA A 1 67 ? 20.310 -17.211 -9.185 1.00 87.44 67 ALA A CA 1
ATOM 568 C C . ALA A 1 67 ? 20.784 -17.215 -7.723 1.00 87.44 67 ALA A C 1
ATOM 570 O O . ALA A 1 67 ? 19.964 -17.291 -6.808 1.00 87.44 67 ALA A O 1
ATOM 571 N N . VAL A 1 68 ? 22.092 -17.081 -7.489 1.00 90.31 68 VAL A N 1
ATOM 572 C CA . VAL A 1 68 ? 22.678 -16.981 -6.145 1.00 90.31 68 VAL A CA 1
ATOM 573 C C . VAL A 1 68 ? 22.224 -15.705 -5.440 1.00 90.31 68 VAL A C 1
ATOM 575 O O . VAL A 1 68 ? 21.923 -15.744 -4.248 1.00 90.31 68 VAL A O 1
ATOM 578 N N . GLU A 1 69 ? 22.111 -14.578 -6.139 1.00 83.25 69 GLU A N 1
ATOM 579 C CA . GLU A 1 69 ? 21.618 -13.333 -5.550 1.00 83.25 69 GLU A CA 1
ATOM 580 C C . GLU A 1 69 ? 20.149 -13.455 -5.112 1.00 83.25 69 GLU A C 1
ATOM 582 O O . GLU A 1 69 ? 19.802 -13.114 -3.980 1.00 83.25 69 GLU A O 1
ATOM 587 N N . VAL A 1 70 ? 19.287 -14.022 -5.958 1.00 81.81 70 VAL A N 1
ATOM 588 C CA . VAL A 1 70 ? 17.873 -14.260 -5.621 1.00 81.81 70 VAL A CA 1
ATOM 589 C C . VAL A 1 70 ? 17.742 -15.269 -4.476 1.00 81.81 70 VAL A C 1
ATOM 591 O O . VAL A 1 70 ? 16.976 -15.061 -3.528 1.00 81.81 70 VAL A O 1
ATOM 594 N N . TRP A 1 71 ? 18.517 -16.353 -4.520 1.00 78.31 71 TRP A N 1
ATOM 595 C CA . TRP A 1 71 ? 18.448 -17.403 -3.512 1.00 78.31 71 TRP A CA 1
ATOM 596 C C . TRP A 1 71 ? 19.018 -16.961 -2.164 1.00 78.31 71 TRP A C 1
ATOM 598 O O . TRP A 1 71 ? 18.399 -17.217 -1.132 1.00 78.31 71 TRP A O 1
ATOM 608 N N . SER A 1 72 ? 20.131 -16.226 -2.150 1.00 82.12 72 SER A N 1
ATOM 609 C CA . SER A 1 72 ? 20.715 -15.674 -0.921 1.00 82.12 72 SER A CA 1
ATOM 610 C C . SER A 1 72 ? 19.770 -14.687 -0.239 1.00 82.12 72 SER A C 1
ATOM 612 O O . SER A 1 72 ? 19.597 -14.770 0.975 1.00 82.12 72 SER A O 1
ATOM 614 N N . ARG A 1 73 ? 19.064 -13.830 -0.991 1.00 78.81 73 ARG A N 1
ATOM 615 C CA . ARG A 1 73 ? 18.009 -12.961 -0.438 1.00 78.81 73 ARG A CA 1
ATOM 616 C C . ARG A 1 73 ? 16.895 -13.782 0.220 1.00 78.81 73 ARG A C 1
ATOM 618 O O . ARG A 1 73 ? 16.492 -13.483 1.343 1.00 78.81 73 ARG A O 1
ATOM 625 N N . SER A 1 74 ? 16.438 -14.854 -0.430 1.00 77.50 74 SER A N 1
ATOM 626 C CA . SER A 1 74 ? 15.400 -15.747 0.110 1.00 77.50 74 SER A CA 1
ATOM 627 C C . SER A 1 74 ? 15.860 -16.506 1.365 1.00 77.50 74 SER A C 1
ATOM 629 O O . SER A 1 74 ? 15.131 -16.575 2.358 1.00 77.50 74 SER A O 1
ATOM 631 N N . LEU A 1 75 ? 17.091 -17.025 1.367 1.00 75.06 75 LEU A N 1
ATOM 632 C CA . LEU A 1 75 ? 17.684 -17.724 2.510 1.00 75.06 75 LEU A CA 1
ATOM 633 C C . LEU A 1 75 ? 17.944 -16.790 3.693 1.00 75.06 75 LEU A C 1
ATOM 635 O O . LEU A 1 75 ? 17.594 -17.130 4.821 1.00 75.06 75 LEU A O 1
ATOM 639 N N . VAL A 1 76 ? 18.501 -15.602 3.454 1.00 79.88 76 VAL A N 1
ATOM 640 C CA . VAL A 1 76 ? 18.725 -14.591 4.497 1.00 79.88 76 VAL A CA 1
ATOM 641 C C . VAL A 1 76 ? 17.396 -14.147 5.100 1.00 79.88 76 VAL A C 1
ATOM 643 O O . VAL A 1 76 ? 17.305 -14.008 6.318 1.00 79.88 76 VAL A O 1
ATOM 646 N N . ASN A 1 77 ? 16.342 -13.996 4.295 1.00 72.94 77 ASN A N 1
ATOM 647 C CA . ASN A 1 77 ? 15.008 -13.682 4.804 1.00 72.94 77 ASN A CA 1
ATOM 648 C C . ASN A 1 77 ? 14.449 -14.814 5.679 1.00 72.94 77 ASN A C 1
ATOM 650 O O . ASN A 1 77 ? 13.957 -14.544 6.772 1.00 72.94 77 ASN A O 1
ATOM 654 N N . LYS A 1 78 ? 14.588 -16.081 5.266 1.00 79.06 78 LYS A N 1
ATOM 655 C CA . LYS A 1 78 ? 14.185 -17.246 6.078 1.00 79.06 78 LYS A CA 1
ATOM 656 C C . LYS A 1 78 ? 14.979 -17.352 7.387 1.00 79.06 78 LYS A C 1
ATOM 658 O O . LYS A 1 78 ? 14.392 -17.619 8.432 1.00 79.06 78 LYS A O 1
ATOM 663 N N . LEU A 1 79 ? 16.286 -17.085 7.356 1.00 76.38 79 LEU A N 1
ATOM 664 C CA . LEU A 1 79 ? 17.147 -17.065 8.544 1.00 76.38 79 LEU A CA 1
ATOM 665 C C . LEU A 1 79 ? 16.788 -15.916 9.495 1.00 76.38 79 LEU A C 1
ATOM 6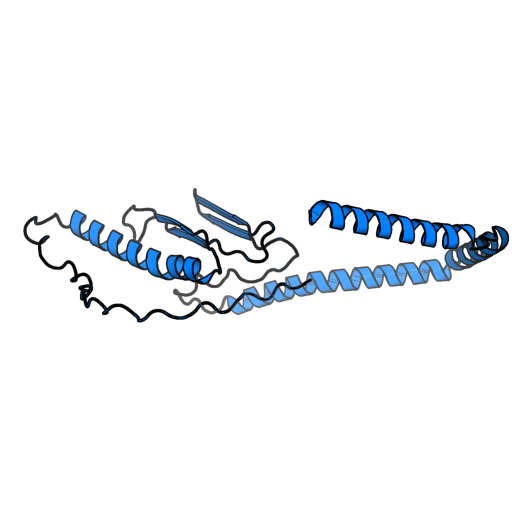67 O O . LEU A 1 79 ? 16.663 -16.138 10.696 1.00 76.38 79 LEU A O 1
ATOM 671 N N . ARG A 1 80 ? 16.548 -14.706 8.974 1.00 71.06 80 ARG A N 1
ATOM 672 C CA . ARG A 1 80 ? 16.085 -13.556 9.771 1.00 71.06 80 ARG A CA 1
ATOM 673 C C . ARG A 1 80 ? 14.734 -13.828 10.426 1.00 71.06 80 ARG A C 1
ATOM 675 O O . ARG A 1 80 ? 14.573 -13.529 11.605 1.00 71.06 80 ARG A O 1
ATOM 682 N N . LEU A 1 81 ? 13.798 -14.437 9.698 1.00 66.44 81 LEU A N 1
ATOM 683 C CA . LEU A 1 81 ? 12.500 -14.849 10.238 1.00 66.44 81 LEU A CA 1
ATOM 684 C C . LEU A 1 81 ? 12.666 -15.890 11.355 1.00 66.44 81 LEU A C 1
ATOM 686 O O . LEU A 1 81 ? 12.064 -15.744 12.415 1.00 66.44 81 LEU A O 1
ATOM 690 N N . SER A 1 82 ? 13.536 -16.888 11.174 1.00 69.31 82 SER A N 1
ATOM 691 C CA . SER A 1 82 ? 13.789 -17.915 12.192 1.00 69.31 82 SER A CA 1
ATOM 692 C C . SER A 1 82 ? 14.492 -17.371 13.442 1.00 69.31 82 SER A C 1
ATOM 694 O O . SER A 1 82 ? 14.193 -17.816 14.545 1.00 69.31 82 SER A O 1
ATOM 696 N N . VAL A 1 83 ? 15.399 -16.400 13.298 1.00 69.50 83 VAL A N 1
ATOM 697 C CA . VAL A 1 83 ? 16.098 -15.761 14.428 1.00 69.50 83 VAL A CA 1
ATOM 698 C C . VAL A 1 83 ? 15.179 -14.781 15.171 1.00 69.50 83 VAL A C 1
ATOM 700 O O . VAL A 1 83 ? 15.168 -14.754 16.401 1.00 69.50 83 VAL A O 1
ATOM 703 N N . SER A 1 84 ? 14.335 -14.041 14.445 1.00 57.22 84 SER A N 1
ATOM 704 C CA . SER A 1 84 ? 13.353 -13.101 15.013 1.00 57.22 84 SER A CA 1
ATOM 705 C C . SER A 1 84 ? 12.161 -13.784 15.702 1.00 57.22 84 SER A C 1
ATOM 707 O O . SER A 1 84 ? 11.392 -13.120 16.393 1.00 57.22 84 SER A O 1
ATOM 709 N N . SER A 1 85 ? 12.001 -15.102 15.549 1.00 55.09 85 SER A N 1
ATOM 710 C CA . SER A 1 85 ? 10.910 -15.882 16.156 1.00 55.09 85 SER A CA 1
ATOM 711 C C . SER A 1 85 ? 11.107 -16.186 17.654 1.00 55.09 85 SER A C 1
ATOM 713 O O . SER A 1 85 ? 10.288 -16.883 18.245 1.00 55.09 85 SER A O 1
ATOM 715 N N . SER A 1 86 ? 12.175 -15.687 18.288 1.00 48.41 86 SER A N 1
ATOM 716 C CA . SER A 1 86 ? 12.563 -16.061 19.659 1.00 48.41 86 SER A CA 1
ATOM 717 C C . SER A 1 86 ? 12.132 -15.097 20.779 1.00 48.41 86 SER A C 1
ATOM 719 O O . SER A 1 86 ? 12.525 -15.304 21.923 1.00 48.41 86 SER A O 1
ATOM 721 N N . ILE A 1 87 ? 11.290 -14.083 20.524 1.00 47.94 87 ILE A N 1
ATOM 722 C CA . ILE A 1 87 ? 10.743 -13.222 21.598 1.00 47.94 87 ILE A CA 1
ATOM 723 C C . ILE A 1 87 ? 9.266 -12.877 21.325 1.00 47.94 87 ILE A C 1
ATOM 725 O O . ILE A 1 87 ? 8.986 -11.982 20.526 1.00 47.94 87 ILE A O 1
ATOM 729 N N . PRO A 1 88 ? 8.289 -13.527 21.988 1.00 47.88 88 PRO A N 1
ATOM 730 C CA . PRO A 1 88 ? 6.894 -13.124 21.900 1.00 47.88 88 PRO A CA 1
ATOM 731 C C . PRO A 1 88 ? 6.602 -12.056 22.963 1.00 47.88 88 PRO A C 1
ATOM 733 O O . PRO A 1 88 ? 6.269 -12.373 24.103 1.00 47.88 88 PRO A O 1
ATOM 736 N N . SER A 1 89 ? 6.694 -10.774 22.598 1.00 39.88 89 SER A N 1
ATOM 737 C CA . SER A 1 89 ? 6.084 -9.697 23.385 1.00 39.88 89 SER A CA 1
ATOM 738 C C . SER A 1 89 ? 4.733 -9.322 22.765 1.00 39.88 89 SER A C 1
ATOM 740 O O . SER A 1 89 ? 4.584 -9.061 21.570 1.00 39.88 89 SER A O 1
ATOM 742 N N . LYS A 1 90 ? 3.691 -9.365 23.594 1.00 43.34 90 LYS A N 1
ATOM 743 C CA . LYS A 1 90 ? 2.269 -9.324 23.218 1.00 43.34 90 LYS A CA 1
ATOM 744 C C . LYS A 1 90 ? 1.782 -7.946 22.722 1.00 43.34 90 LYS A C 1
ATOM 746 O O . LYS A 1 90 ? 0.579 -7.731 22.630 1.00 43.34 90 LYS A O 1
ATOM 751 N N . SER A 1 91 ? 2.685 -7.015 22.404 1.00 43.16 91 SER A N 1
ATOM 752 C CA . SER A 1 91 ? 2.379 -5.613 22.074 1.00 43.16 91 SER A CA 1
ATOM 753 C C . SER A 1 91 ? 2.908 -5.132 20.712 1.00 43.16 91 SER A C 1
ATOM 755 O O . SER A 1 91 ? 2.734 -3.964 20.379 1.00 43.16 91 SER A O 1
ATOM 757 N N . GLN A 1 92 ? 3.492 -6.005 19.878 1.00 44.41 92 GLN A N 1
ATOM 758 C CA . GLN A 1 92 ? 4.117 -5.615 18.597 1.00 44.41 92 GLN A CA 1
ATOM 759 C C . GLN A 1 92 ? 3.521 -6.268 17.335 1.00 44.41 92 GLN A C 1
ATOM 761 O O . GLN A 1 92 ? 4.135 -6.221 16.268 1.00 44.41 92 GLN A O 1
ATOM 766 N N . LYS A 1 93 ? 2.289 -6.798 17.389 1.00 43.81 93 LYS A N 1
ATOM 767 C CA . LYS A 1 93 ? 1.613 -7.376 16.202 1.00 43.81 93 LYS A CA 1
ATOM 768 C C . LYS A 1 93 ? 1.392 -6.358 15.057 1.00 43.81 93 LYS A C 1
ATOM 770 O O . LYS A 1 93 ? 1.037 -6.753 13.956 1.00 43.81 93 LYS A O 1
ATOM 775 N N . LEU A 1 94 ? 1.673 -5.069 15.278 1.00 48.75 94 LEU A N 1
ATOM 776 C CA . LEU A 1 94 ? 1.549 -4.001 14.281 1.00 48.75 94 LEU A CA 1
ATOM 777 C C . LEU A 1 94 ? 2.851 -3.631 13.531 1.00 48.75 94 LEU A C 1
ATOM 779 O O . LEU A 1 94 ? 2.819 -2.725 12.705 1.00 48.75 94 LEU A O 1
ATOM 783 N N . GLN A 1 95 ? 4.000 -4.269 13.803 1.00 46.56 95 GLN A N 1
ATOM 784 C CA . GLN A 1 95 ? 5.292 -3.858 13.208 1.00 46.56 95 GLN A CA 1
ATOM 785 C C . GLN A 1 95 ? 5.871 -4.812 12.146 1.00 46.56 95 GLN A C 1
ATOM 787 O O . GLN A 1 95 ? 6.898 -4.501 11.548 1.00 46.56 95 GLN A O 1
ATOM 792 N N . TYR A 1 96 ? 5.197 -5.919 11.825 1.00 45.09 96 TYR A N 1
ATOM 793 C CA . TYR A 1 96 ? 5.686 -6.923 10.862 1.00 45.09 96 TYR A CA 1
ATOM 794 C C . TYR A 1 96 ? 5.288 -6.675 9.392 1.00 45.09 96 TYR A C 1
ATOM 796 O O . TYR A 1 96 ? 5.285 -7.604 8.593 1.00 45.09 96 TYR A O 1
ATOM 804 N N . PHE A 1 97 ? 4.984 -5.431 9.002 1.00 48.09 97 PHE A N 1
ATOM 805 C CA . PHE A 1 97 ? 4.533 -5.102 7.636 1.00 48.09 97 PHE A CA 1
ATOM 806 C C . PHE A 1 97 ? 5.530 -4.271 6.817 1.00 48.09 97 PHE A C 1
ATOM 808 O O . PHE A 1 97 ? 5.144 -3.494 5.944 1.00 48.09 97 PHE A O 1
ATOM 815 N N . LYS A 1 98 ? 6.834 -4.398 7.088 1.00 48.84 98 LYS A N 1
ATOM 816 C CA . LYS A 1 98 ? 7.854 -3.684 6.316 1.00 48.84 98 LYS A CA 1
ATOM 817 C C . LYS A 1 98 ? 8.874 -4.641 5.702 1.00 48.84 98 LYS A C 1
ATOM 819 O O . LYS A 1 98 ? 9.647 -5.276 6.406 1.00 48.84 98 LYS A O 1
ATOM 824 N N . VAL A 1 99 ? 8.927 -4.574 4.372 1.00 52.12 99 VAL A N 1
ATOM 825 C CA . VAL A 1 99 ? 10.047 -4.939 3.495 1.00 52.12 99 VAL A CA 1
ATOM 826 C C . VAL A 1 99 ? 10.118 -6.409 3.066 1.00 52.12 99 VAL A C 1
ATOM 828 O O . VAL A 1 99 ? 10.939 -7.188 3.537 1.00 52.12 99 VAL A O 1
ATOM 831 N N . THR A 1 100 ? 9.361 -6.738 2.021 1.00 39.69 100 THR A N 1
ATOM 832 C CA . THR A 1 100 ? 9.928 -7.478 0.882 1.00 39.69 100 THR A CA 1
ATOM 833 C C . THR A 1 100 ? 9.751 -6.596 -0.346 1.00 39.69 100 THR A C 1
ATOM 835 O O . THR A 1 100 ? 8.637 -6.235 -0.704 1.00 39.69 100 THR A O 1
ATOM 838 N N . GLY A 1 101 ? 10.871 -6.111 -0.878 1.00 39.03 101 GLY A N 1
ATOM 839 C CA . GLY A 1 101 ? 10.894 -5.213 -2.023 1.00 39.03 101 GLY A CA 1
ATOM 840 C C . GLY A 1 101 ? 10.920 -5.999 -3.322 1.00 39.03 101 GLY A C 1
ATOM 841 O O . GLY A 1 101 ? 11.810 -6.823 -3.514 1.00 39.03 101 GLY A O 1
ATOM 842 N N . ASP A 1 102 ? 9.983 -5.678 -4.199 1.00 36.72 102 ASP A N 1
ATOM 843 C CA . ASP A 1 102 ? 10.195 -5.644 -5.639 1.00 36.72 102 ASP A CA 1
ATOM 844 C C . ASP A 1 102 ? 9.259 -4.569 -6.220 1.00 36.72 102 ASP A C 1
ATOM 846 O O . ASP A 1 102 ? 8.366 -4.107 -5.514 1.00 36.72 102 ASP A O 1
ATOM 850 N N . PHE A 1 103 ? 9.514 -4.112 -7.442 1.00 42.22 103 PHE A N 1
ATOM 851 C CA . PHE A 1 103 ? 9.012 -2.902 -8.128 1.00 42.22 103 PHE A CA 1
ATOM 852 C C . PHE A 1 103 ? 7.485 -2.670 -8.258 1.00 42.22 103 PHE A C 1
ATOM 854 O O . PHE A 1 103 ? 7.047 -1.882 -9.100 1.00 42.22 103 PHE A O 1
ATOM 861 N N . ASP A 1 104 ? 6.657 -3.272 -7.415 1.00 46.22 104 ASP A N 1
ATOM 862 C CA . ASP A 1 104 ? 5.232 -3.007 -7.351 1.00 46.22 104 ASP A CA 1
ATOM 863 C C . ASP A 1 104 ? 4.932 -1.895 -6.348 1.00 46.22 104 ASP A C 1
ATOM 865 O O . ASP A 1 104 ? 5.313 -1.924 -5.179 1.00 46.22 104 ASP A O 1
ATOM 869 N N . LYS A 1 105 ? 4.231 -0.877 -6.847 1.0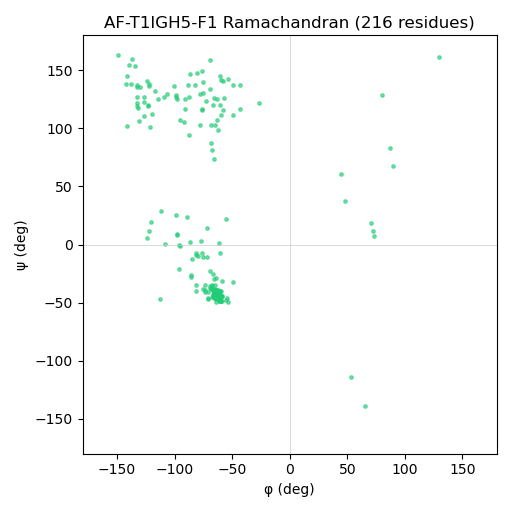0 57.16 105 LYS A N 1
ATOM 870 C CA . LYS A 1 105 ? 3.508 0.146 -6.083 1.00 57.16 105 LYS A CA 1
ATOM 871 C C . LYS A 1 105 ? 3.091 -0.404 -4.721 1.00 57.16 105 LYS A C 1
ATOM 873 O O . LYS A 1 105 ? 2.358 -1.391 -4.683 1.00 57.16 105 LYS A O 1
ATOM 878 N N . SER A 1 106 ? 3.529 0.244 -3.638 1.00 72.06 106 SER A N 1
ATOM 879 C CA . SER A 1 106 ? 3.217 -0.168 -2.265 1.00 72.06 106 SER A CA 1
ATOM 880 C C . SER A 1 106 ? 1.742 -0.543 -2.182 1.00 72.06 106 SER A C 1
ATOM 882 O O . SER A 1 106 ? 0.873 0.284 -2.470 1.00 72.06 106 SER A O 1
ATOM 884 N N . SER A 1 107 ? 1.459 -1.802 -1.876 1.00 82.81 107 SER A N 1
ATOM 885 C CA . SER A 1 107 ? 0.108 -2.277 -1.628 1.00 82.81 107 SER A CA 1
ATOM 886 C C . SER A 1 107 ? 0.075 -2.889 -0.240 1.00 82.81 107 SER A C 1
ATOM 888 O O . SER A 1 107 ? 1.025 -3.541 0.197 1.00 82.81 107 SER A O 1
ATOM 890 N N . TRP A 1 108 ? -0.991 -2.602 0.491 1.00 88.44 108 TRP A N 1
ATOM 891 C CA . TRP A 1 108 ? -1.262 -3.200 1.786 1.00 88.44 108 TRP A CA 1
ATOM 892 C C . TRP A 1 108 ? -2.516 -4.033 1.653 1.00 88.44 108 TRP A C 1
ATOM 894 O O . TRP A 1 108 ? -3.556 -3.534 1.225 1.00 88.44 108 TRP A O 1
ATOM 904 N N . GLU A 1 109 ? -2.411 -5.300 2.021 1.00 91.19 109 GLU A N 1
ATOM 905 C CA . GLU A 1 109 ? -3.524 -6.233 1.994 1.00 91.19 109 GLU A CA 1
ATOM 906 C C . GLU A 1 109 ? -3.736 -6.854 3.372 1.00 91.19 109 GLU A C 1
ATOM 908 O O . GLU A 1 109 ? -2.788 -7.166 4.092 1.00 91.19 109 GLU A O 1
ATOM 913 N N . LEU A 1 110 ? -5.002 -7.025 3.736 1.00 88.69 110 LEU A N 1
ATOM 914 C CA . LEU A 1 110 ? -5.433 -7.757 4.916 1.00 88.69 110 LEU A CA 1
ATOM 915 C C . LEU A 1 110 ? -6.556 -8.696 4.491 1.00 88.69 110 LEU A C 1
ATOM 917 O O . LEU A 1 110 ? -7.524 -8.251 3.883 1.00 88.69 110 LEU A O 1
ATOM 921 N N . LYS A 1 111 ? -6.434 -9.984 4.803 1.00 91.88 111 LYS A N 1
ATOM 922 C CA . LYS A 1 111 ? -7.483 -10.987 4.591 1.00 91.88 111 LYS A CA 1
ATOM 923 C C . LYS A 1 111 ? -7.637 -11.769 5.884 1.00 91.88 111 LYS A C 1
ATOM 925 O O . LYS A 1 111 ? -6.767 -12.567 6.224 1.00 91.88 111 LYS A O 1
ATOM 930 N N . GLU A 1 112 ? -8.716 -11.519 6.607 1.00 86.62 112 GLU A N 1
ATOM 931 C CA . GLU A 1 112 ? -9.019 -12.166 7.881 1.00 86.62 112 GLU A CA 1
ATOM 932 C C . GLU A 1 112 ? -10.474 -12.631 7.860 1.00 86.62 112 GLU A C 1
ATOM 934 O O . GLU A 1 112 ? -11.386 -11.828 7.686 1.00 86.62 112 GLU A O 1
ATOM 939 N N . GLY A 1 113 ? -10.699 -13.942 7.992 1.00 86.19 113 GLY A N 1
ATOM 940 C CA . GLY A 1 113 ? -12.044 -14.521 7.994 1.00 86.19 113 GLY A CA 1
ATOM 941 C C . GLY A 1 113 ? -12.876 -14.101 6.777 1.00 86.19 113 GLY A C 1
ATOM 942 O O . GLY A 1 113 ? -12.555 -14.457 5.644 1.00 86.19 113 GLY A O 1
ATOM 943 N N . ASN A 1 114 ? -13.940 -13.337 7.035 1.00 89.69 114 ASN A N 1
ATOM 944 C CA . ASN A 1 114 ? -14.875 -12.832 6.024 1.00 89.69 114 ASN A CA 1
ATOM 945 C C . ASN A 1 114 ? -14.580 -11.383 5.593 1.00 89.69 114 ASN A C 1
ATOM 947 O O . ASN A 1 114 ? -15.388 -10.775 4.890 1.00 89.69 114 ASN A O 1
ATOM 951 N N . VAL A 1 115 ? -13.454 -10.814 6.024 1.00 92.00 115 VAL A N 1
ATOM 952 C CA . VAL A 1 115 ? -13.065 -9.431 5.753 1.00 92.00 115 VAL A CA 1
ATOM 953 C C . VAL A 1 115 ? -11.788 -9.411 4.926 1.00 92.00 115 VAL A C 1
ATOM 955 O O . VAL A 1 115 ? -10.796 -10.073 5.231 1.00 92.00 115 VAL A O 1
ATOM 958 N N . AL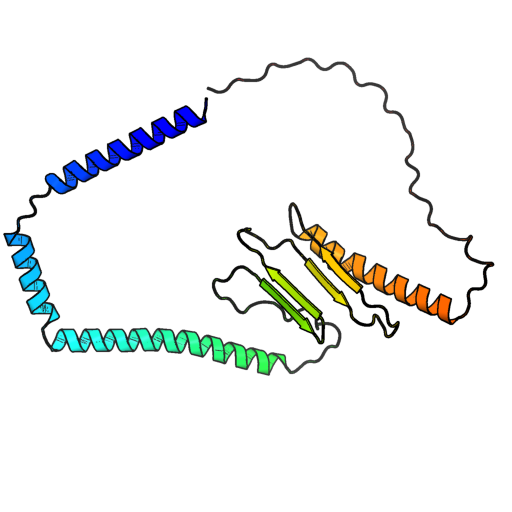A A 1 116 ? -11.810 -8.613 3.863 1.00 93.06 116 ALA A N 1
ATOM 959 C CA . ALA A 1 116 ? -10.648 -8.350 3.035 1.00 93.06 116 ALA A CA 1
ATOM 960 C C . ALA A 1 116 ? -10.510 -6.846 2.793 1.00 93.06 116 ALA A C 1
ATOM 962 O O . ALA A 1 116 ? -11.494 -6.161 2.515 1.00 93.06 116 ALA A O 1
ATOM 963 N N . VAL A 1 117 ? -9.283 -6.341 2.878 1.00 93.44 117 VAL A N 1
ATOM 964 C CA . VAL A 1 117 ? -8.937 -4.948 2.604 1.00 93.44 117 VAL A CA 1
ATOM 965 C C . VAL A 1 117 ? -7.725 -4.913 1.694 1.00 93.44 117 VAL A C 1
ATOM 967 O O . VAL A 1 117 ? -6.753 -5.629 1.917 1.00 93.44 117 VAL A O 1
ATOM 970 N N . PHE A 1 118 ? -7.790 -4.054 0.684 1.00 93.25 118 PHE A N 1
ATOM 971 C CA . PHE A 1 118 ? -6.698 -3.792 -0.240 1.00 93.25 118 PHE A CA 1
ATOM 972 C C . PHE A 1 118 ? -6.532 -2.281 -0.364 1.00 93.25 118 PHE A C 1
ATOM 974 O O . PHE A 1 118 ? -7.438 -1.592 -0.827 1.00 93.25 118 PHE A O 1
ATOM 981 N N . ALA A 1 119 ? -5.376 -1.770 0.038 1.00 92.50 119 ALA A N 1
ATOM 982 C CA . ALA A 1 119 ? -4.965 -0.397 -0.200 1.00 92.50 119 ALA A CA 1
ATOM 983 C C . ALA A 1 119 ? -3.835 -0.413 -1.225 1.00 92.50 119 ALA A C 1
ATOM 985 O O . ALA A 1 119 ? -2.846 -1.124 -1.058 1.00 92.50 119 ALA A O 1
ATOM 986 N N . VAL A 1 120 ? -3.974 0.360 -2.299 1.00 91.62 120 VAL A N 1
ATOM 987 C CA . VAL A 1 120 ? -3.029 0.359 -3.423 1.00 91.62 120 VAL A CA 1
ATOM 988 C C . VAL A 1 120 ? -2.571 1.785 -3.688 1.00 91.62 120 VAL A C 1
ATOM 990 O O . VAL A 1 120 ? -3.389 2.668 -3.909 1.00 91.62 120 VAL A O 1
ATOM 993 N N . GLN A 1 121 ? -1.256 2.013 -3.731 1.00 91.62 121 GLN A N 1
ATOM 994 C CA . GLN A 1 121 ? -0.683 3.350 -3.937 1.00 91.62 121 GLN A CA 1
ATOM 995 C C . GLN A 1 121 ? -1.023 3.944 -5.318 1.00 91.62 121 GLN A C 1
ATOM 997 O O . GLN A 1 121 ? -1.077 5.161 -5.510 1.00 91.62 121 GLN A O 1
ATOM 1002 N N . GLY A 1 122 ? -1.222 3.088 -6.320 1.00 88.75 122 GLY A N 1
ATOM 1003 C CA . GLY A 1 122 ? -1.525 3.520 -7.680 1.00 88.75 122 GLY A CA 1
ATOM 1004 C C . GLY A 1 122 ? -0.362 4.288 -8.318 1.00 88.75 122 GLY A C 1
ATOM 1005 O O . GLY A 1 122 ? 0.792 3.889 -8.214 1.00 88.75 122 GLY A O 1
ATOM 1006 N N . ARG A 1 123 ? -0.658 5.370 -9.047 1.00 88.44 123 ARG A N 1
ATOM 1007 C CA . ARG A 1 123 ? 0.361 6.211 -9.717 1.00 88.44 123 ARG A CA 1
ATOM 1008 C C . ARG A 1 123 ? 0.939 7.305 -8.804 1.00 88.44 123 ARG A C 1
ATOM 1010 O O . ARG A 1 123 ? 1.708 8.136 -9.276 1.00 88.44 123 ARG A O 1
ATOM 1017 N N . ARG A 1 124 ? 0.528 7.361 -7.531 1.00 87.94 124 ARG A N 1
ATOM 1018 C CA . ARG A 1 124 ? 0.952 8.413 -6.600 1.00 87.94 124 ARG A CA 1
ATOM 1019 C C . ARG A 1 124 ? 2.381 8.163 -6.117 1.00 87.94 124 ARG A C 1
ATOM 1021 O O . ARG A 1 124 ? 2.770 7.008 -5.970 1.00 87.94 124 ARG A O 1
ATOM 1028 N N . PRO A 1 125 ? 3.159 9.214 -5.813 1.00 88.38 125 PRO A N 1
ATOM 1029 C CA . PRO A 1 125 ? 4.524 9.058 -5.306 1.00 88.38 125 PRO A CA 1
ATOM 1030 C C . PRO A 1 125 ? 4.574 8.482 -3.883 1.00 88.38 125 PRO A C 1
ATOM 1032 O O . PRO A 1 125 ? 5.586 7.904 -3.498 1.00 88.38 125 PRO A O 1
ATOM 1035 N N . LYS A 1 126 ? 3.491 8.622 -3.106 1.00 89.88 126 LYS A N 1
ATOM 1036 C CA . LYS A 1 126 ? 3.348 8.096 -1.742 1.00 89.88 126 LYS A CA 1
ATOM 1037 C C . LYS A 1 126 ? 1.946 7.525 -1.533 1.00 89.88 126 LYS A C 1
ATOM 1039 O O . LYS A 1 126 ? 1.008 7.951 -2.204 1.00 89.88 126 LYS A O 1
ATOM 1044 N N . MET A 1 127 ? 1.824 6.581 -0.602 1.00 92.00 127 MET A N 1
ATOM 1045 C CA . MET A 1 127 ? 0.548 6.041 -0.134 1.00 92.00 127 MET A CA 1
ATOM 1046 C C . MET A 1 127 ? 0.121 6.781 1.138 1.00 92.00 127 MET A C 1
ATOM 1048 O O . MET A 1 127 ? 0.712 6.585 2.203 1.00 92.00 127 MET A O 1
ATOM 1052 N N . GLU A 1 128 ? -0.885 7.642 1.024 1.00 94.19 128 GLU A N 1
ATOM 1053 C CA . GLU A 1 128 ? -1.389 8.455 2.141 1.00 94.19 128 GLU A CA 1
ATOM 1054 C C . GLU A 1 128 ? -2.603 7.807 2.826 1.00 94.19 128 GLU A C 1
ATOM 1056 O O . GLU A 1 128 ? -2.833 8.054 4.008 1.00 94.19 128 GLU A O 1
ATOM 1061 N N . ASP A 1 129 ? -3.297 6.902 2.131 1.00 94.44 129 ASP A N 1
ATOM 1062 C CA . ASP A 1 129 ? -4.435 6.144 2.647 1.00 94.44 129 ASP A CA 1
ATOM 1063 C C . ASP A 1 129 ? -4.049 5.278 3.849 1.00 94.44 129 ASP A C 1
ATOM 1065 O O . ASP A 1 129 ? -2.954 4.717 3.897 1.00 94.44 129 ASP A O 1
ATOM 1069 N N . ARG A 1 130 ? -4.949 5.114 4.819 1.00 94.56 130 ARG A N 1
ATOM 1070 C CA . ARG A 1 130 ? -4.821 4.172 5.943 1.00 94.56 130 ARG A CA 1
ATOM 1071 C C . ARG A 1 130 ? -6.129 3.423 6.139 1.00 94.56 130 ARG A C 1
ATOM 1073 O O . ARG A 1 130 ? -7.193 3.950 5.846 1.00 94.56 130 ARG A O 1
ATOM 1080 N N . PHE A 1 131 ? -6.068 2.217 6.689 1.00 95.75 131 PHE A N 1
ATOM 1081 C CA . PHE A 1 131 ? -7.262 1.460 7.054 1.00 95.75 131 PHE A CA 1
ATOM 1082 C C . PHE A 1 131 ? -7.107 0.801 8.424 1.00 95.75 131 PHE A C 1
ATOM 1084 O O . PHE A 1 131 ? -5.990 0.617 8.913 1.00 95.75 131 PHE A O 1
ATOM 1091 N N . VAL A 1 132 ? -8.239 0.450 9.033 1.00 94.69 132 VAL A N 1
ATOM 1092 C CA . VAL A 1 132 ? -8.331 -0.345 10.260 1.00 94.69 132 VAL A CA 1
ATOM 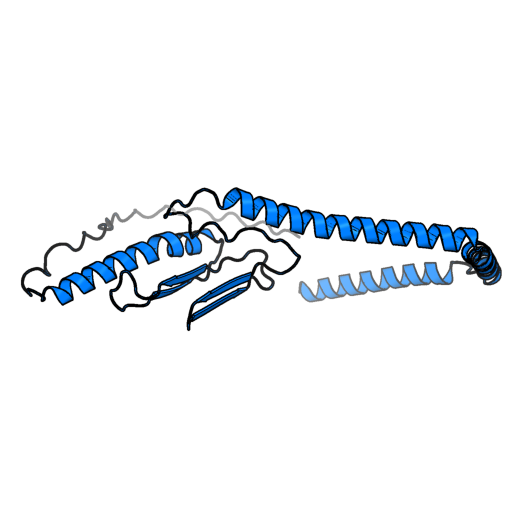1093 C C . VAL A 1 132 ? -9.455 -1.357 10.131 1.00 94.69 132 VAL A C 1
ATOM 1095 O O . VAL A 1 132 ? -10.550 -1.033 9.673 1.00 94.69 132 VAL A O 1
ATOM 1098 N N . VAL A 1 133 ? -9.172 -2.565 10.604 1.00 94.12 133 VAL A N 1
ATOM 1099 C CA . VAL A 1 133 ? -10.116 -3.667 10.735 1.00 94.12 133 VAL A CA 1
ATOM 1100 C C . VAL A 1 133 ? -10.059 -4.152 12.177 1.00 94.12 133 VAL A C 1
ATOM 1102 O O . VAL A 1 133 ? -9.048 -4.700 12.601 1.00 94.12 133 VAL A O 1
ATOM 1105 N N . ASN A 1 134 ? -11.128 -3.914 12.936 1.00 92.00 134 ASN A N 1
ATOM 1106 C CA . ASN A 1 134 ? -11.287 -4.408 14.298 1.00 92.00 134 ASN A CA 1
ATOM 1107 C C . ASN A 1 134 ? -12.552 -5.259 14.372 1.00 92.00 134 ASN A C 1
ATOM 1109 O O . ASN A 1 134 ? -13.668 -4.740 14.472 1.00 92.00 134 ASN A O 1
ATOM 1113 N N . GLU A 1 135 ? -12.384 -6.574 14.350 1.00 91.88 135 GLU A N 1
ATOM 1114 C CA . GLU A 1 135 ? -13.489 -7.497 14.567 1.00 91.88 135 GLU A CA 1
ATOM 1115 C C . GLU A 1 135 ? -13.756 -7.691 16.060 1.00 91.88 135 GLU A C 1
ATOM 1117 O O . GLU A 1 135 ? -12.826 -7.843 16.850 1.00 91.88 135 GLU A O 1
ATOM 1122 N N . ASN A 1 136 ? -15.037 -7.702 16.437 1.00 91.06 136 ASN A N 1
ATOM 1123 C CA . ASN A 1 136 ? -15.499 -7.998 17.792 1.00 91.06 136 ASN A CA 1
ATOM 1124 C C . ASN A 1 136 ? -14.686 -7.287 18.894 1.00 91.06 136 ASN A C 1
ATOM 1126 O O . ASN A 1 136 ? -14.063 -7.929 19.747 1.00 91.06 136 ASN A O 1
ATOM 1130 N N . ILE A 1 137 ? -14.688 -5.949 18.871 1.00 90.81 137 ILE A N 1
ATOM 1131 C CA . ILE A 1 137 ? -13.908 -5.104 19.783 1.00 90.81 137 ILE A CA 1
ATOM 1132 C C . ILE A 1 137 ? -14.130 -5.561 21.226 1.00 90.81 137 ILE A C 1
ATOM 1134 O O . ILE A 1 137 ? -15.226 -5.412 21.767 1.00 90.81 137 ILE A O 1
ATOM 1138 N N . ASN A 1 138 ? -13.089 -6.118 21.847 1.00 88.44 138 ASN A N 1
ATOM 1139 C CA . ASN A 1 138 ? -13.095 -6.619 23.223 1.00 88.44 138 ASN A CA 1
ATOM 1140 C C . ASN A 1 138 ? -14.300 -7.521 23.575 1.00 88.44 138 ASN A C 1
ATOM 1142 O O . ASN A 1 138 ? -14.859 -7.416 24.666 1.00 88.44 138 ASN A O 1
ATOM 1146 N N . GLY A 1 139 ? -14.755 -8.365 22.642 1.00 87.94 139 GLY A N 1
ATOM 1147 C CA . GLY A 1 139 ? -15.870 -9.284 22.890 1.00 87.94 139 GLY A CA 1
ATOM 1148 C C . GLY A 1 139 ? -17.250 -8.617 22.971 1.00 87.94 139 GLY A C 1
ATOM 1149 O O . GLY A 1 139 ? -18.209 -9.250 23.398 1.00 87.94 139 GLY A O 1
ATOM 1150 N N . THR A 1 140 ? -17.375 -7.344 22.583 1.00 89.38 140 THR A N 1
ATOM 1151 C CA . THR A 1 140 ? -18.641 -6.589 22.655 1.00 89.38 140 THR A CA 1
ATOM 1152 C C . THR A 1 140 ? -19.660 -6.949 21.566 1.00 89.38 140 THR A C 1
ATOM 1154 O O . THR A 1 140 ? -20.784 -6.438 21.584 1.00 89.38 140 THR A O 1
ATOM 1157 N N . GLY A 1 141 ? -19.268 -7.768 20.587 1.00 90.38 141 GLY A N 1
ATOM 1158 C CA . GLY A 1 141 ? -20.036 -8.058 19.376 1.00 90.38 141 GLY A CA 1
ATOM 1159 C C . GLY A 1 141 ? -20.070 -6.902 18.371 1.00 90.38 141 GLY A C 1
ATOM 1160 O O . GLY A 1 141 ? -20.817 -6.962 17.400 1.00 90.38 141 GLY A O 1
ATOM 1161 N N . VAL A 1 142 ? -19.303 -5.829 18.599 1.00 91.75 142 VAL A N 1
ATOM 1162 C CA . VAL A 1 142 ? -19.222 -4.680 17.688 1.00 91.75 142 VAL A CA 1
ATOM 1163 C C . VAL A 1 142 ? -17.985 -4.811 16.815 1.00 91.75 142 VAL A C 1
ATOM 1165 O O . VAL A 1 142 ? -16.873 -4.957 17.320 1.00 91.75 142 VAL A O 1
ATOM 1168 N N . HIS A 1 143 ? -18.184 -4.723 15.506 1.00 92.62 143 HIS A N 1
ATOM 1169 C CA . HIS A 1 143 ? -17.110 -4.657 14.524 1.00 92.62 143 HIS A CA 1
ATOM 1170 C C . HIS A 1 143 ? -16.923 -3.201 14.088 1.00 92.62 143 HIS A C 1
ATOM 1172 O O . HIS A 1 143 ? -17.910 -2.500 13.855 1.00 92.62 143 HIS A O 1
ATOM 1178 N N . LEU A 1 144 ? -15.675 -2.745 13.982 1.00 93.06 144 LEU A N 1
ATOM 1179 C CA . LEU A 1 144 ? -15.331 -1.400 13.523 1.00 93.06 144 LEU A CA 1
ATOM 1180 C C . LEU A 1 144 ? -14.339 -1.486 12.370 1.00 93.06 144 LEU A C 1
ATOM 1182 O O . LEU A 1 144 ? -13.237 -2.013 12.516 1.00 93.06 144 LEU A O 1
ATOM 1186 N N . TYR A 1 145 ? -14.727 -0.894 11.249 1.00 94.50 145 TYR A N 1
ATOM 1187 C CA . TYR A 1 145 ? -13.903 -0.774 10.057 1.00 94.50 145 TYR A CA 1
ATOM 1188 C C . TYR A 1 145 ? -13.764 0.706 9.718 1.00 94.50 145 TYR A C 1
ATOM 1190 O O . TYR A 1 145 ? -14.743 1.451 9.789 1.00 94.50 145 TYR A O 1
ATOM 1198 N N . ALA A 1 146 ? -12.558 1.138 9.371 1.00 94.69 146 ALA A N 1
ATOM 1199 C CA . ALA A 1 146 ? -12.292 2.527 9.026 1.00 94.69 146 ALA A CA 1
ATOM 1200 C C . ALA A 1 146 ? -11.309 2.625 7.864 1.00 94.69 146 ALA A C 1
ATOM 1202 O O . ALA A 1 146 ? -10.372 1.833 7.764 1.00 94.69 146 ALA A O 1
ATOM 1203 N N . VAL A 1 147 ? -11.516 3.632 7.021 1.00 96.06 147 VAL A N 1
ATOM 1204 C CA . VAL A 1 147 ? -10.622 4.015 5.928 1.00 96.06 147 VAL A CA 1
ATOM 1205 C C . VAL A 1 147 ? -10.378 5.515 6.042 1.00 96.06 147 VAL A C 1
ATOM 1207 O O . VAL A 1 147 ? -11.306 6.282 6.294 1.00 96.06 147 VAL A O 1
ATOM 1210 N N . PHE A 1 148 ? -9.127 5.920 5.884 1.00 96.06 148 PHE A N 1
ATOM 1211 C CA . PHE A 1 148 ? -8.671 7.298 5.964 1.00 96.06 148 PHE A CA 1
ATOM 1212 C C . PHE A 1 148 ? -7.983 7.645 4.651 1.00 96.06 148 PHE A C 1
ATOM 1214 O O . PHE A 1 148 ? -6.987 7.012 4.320 1.00 96.06 148 PHE A O 1
ATOM 1221 N N . ASP A 1 149 ? -8.498 8.638 3.934 1.00 95.25 149 ASP A N 1
ATOM 1222 C CA . ASP A 1 149 ? -7.857 9.213 2.749 1.00 95.25 149 ASP A CA 1
ATOM 1223 C C . ASP A 1 149 ? -6.973 10.384 3.201 1.00 95.25 149 ASP A C 1
ATOM 1225 O O . ASP A 1 149 ? -7.449 11.338 3.825 1.00 95.25 149 ASP A O 1
ATOM 1229 N N . GLY A 1 150 ? -5.666 10.260 2.987 1.00 94.50 150 GLY A N 1
ATOM 1230 C CA . GLY A 1 150 ? -4.708 11.289 3.367 1.00 94.50 150 GLY A CA 1
ATOM 1231 C C . GLY A 1 150 ? -4.552 12.339 2.268 1.00 94.50 150 GLY A C 1
ATOM 1232 O O . GLY A 1 150 ? -4.612 12.031 1.083 1.00 94.50 150 GLY A O 1
ATOM 1233 N N . HIS A 1 151 ? -4.315 13.592 2.659 1.00 94.19 151 HIS A N 1
ATOM 1234 C CA . HIS A 1 151 ? -3.998 14.662 1.719 1.00 94.19 151 HIS A CA 1
ATOM 1235 C C . HIS A 1 151 ? -2.945 15.602 2.299 1.00 94.19 151 HIS A C 1
ATOM 1237 O O . HIS A 1 151 ? -3.006 15.975 3.472 1.00 94.19 151 HIS A O 1
ATOM 1243 N N . GLY A 1 152 ? -1.989 16.016 1.465 1.00 93.19 152 GLY A N 1
ATOM 1244 C CA . GLY A 1 152 ? -0.902 16.904 1.886 1.00 93.19 152 GLY A CA 1
ATOM 1245 C C . GLY A 1 152 ? 0.111 16.222 2.813 1.00 93.19 152 GLY A C 1
ATOM 1246 O O . GLY A 1 152 ? 0.860 16.904 3.512 1.00 93.19 152 GLY A O 1
ATOM 1247 N N . GLY A 1 153 ? 0.138 14.887 2.824 1.00 91.44 153 GLY A N 1
ATOM 1248 C CA . GLY A 1 153 ? 0.999 14.066 3.664 1.00 91.44 153 GLY A CA 1
ATOM 1249 C C . GLY A 1 153 ? 0.244 12.969 4.417 1.00 91.44 153 GLY A C 1
ATOM 1250 O O . GLY A 1 153 ? -0.959 13.021 4.651 1.00 91.44 153 GLY A O 1
ATOM 1251 N N . GLU A 1 154 ? 0.995 11.972 4.878 1.00 92.19 154 GLU A N 1
ATOM 1252 C CA . GLU A 1 154 ? 0.455 10.801 5.584 1.00 92.19 154 GLU A CA 1
ATOM 1253 C C . GLU A 1 154 ? 0.170 11.032 7.079 1.00 92.19 154 GLU A C 1
ATOM 1255 O O . GLU A 1 154 ? -0.405 10.172 7.746 1.00 92.19 154 GLU A O 1
ATOM 1260 N N . PHE A 1 155 ? 0.590 12.171 7.639 1.00 95.62 155 PHE A N 1
ATOM 1261 C CA . PHE A 1 155 ? 0.548 12.420 9.083 1.00 95.62 155 PHE A CA 1
ATOM 1262 C C . PHE A 1 155 ? -0.874 12.371 9.650 1.00 95.62 155 PHE A C 1
ATOM 1264 O O . PHE A 1 155 ? -1.106 11.683 10.640 1.00 95.62 155 PHE A O 1
ATOM 1271 N N . ALA A 1 156 ? -1.829 13.058 9.019 1.00 95.81 156 ALA A N 1
ATOM 1272 C CA . ALA A 1 156 ? -3.204 13.110 9.511 1.00 95.81 156 ALA A CA 1
ATOM 1273 C C . ALA A 1 156 ? -3.878 11.729 9.469 1.00 95.81 156 ALA A C 1
ATOM 1275 O O . ALA A 1 156 ? -4.503 11.317 10.445 1.00 95.81 156 ALA A O 1
ATOM 1276 N N . ALA A 1 157 ? -3.687 10.984 8.375 1.00 95.94 157 ALA A N 1
ATOM 1277 C CA . ALA A 1 157 ? -4.223 9.634 8.229 1.00 95.94 157 ALA A CA 1
ATOM 1278 C C . ALA A 1 157 ? -3.601 8.660 9.248 1.00 95.94 157 ALA A C 1
ATOM 1280 O O . ALA A 1 157 ? -4.320 7.880 9.874 1.00 95.94 157 ALA A O 1
ATOM 1281 N N . ASN A 1 158 ? -2.284 8.745 9.484 1.00 95.25 158 ASN A N 1
ATOM 1282 C CA . ASN A 1 158 ? -1.609 7.995 10.551 1.00 95.25 158 ASN A CA 1
ATOM 1283 C C . ASN A 1 158 ? -2.167 8.360 11.934 1.00 95.25 158 ASN A C 1
ATOM 1285 O O . ASN A 1 158 ? -2.510 7.480 12.719 1.00 95.25 158 ASN A O 1
ATOM 1289 N N . TYR A 1 159 ? -2.297 9.655 12.225 1.00 96.06 159 TYR A N 1
ATOM 1290 C CA . TYR A 1 159 ? -2.788 10.134 13.511 1.00 96.06 159 TYR A CA 1
ATOM 1291 C C . TYR A 1 159 ? -4.218 9.656 13.784 1.00 96.06 159 TYR A C 1
ATOM 1293 O O . TYR A 1 159 ? -4.510 9.206 14.893 1.00 96.06 159 TYR A O 1
ATOM 1301 N N . ALA A 1 160 ? -5.096 9.700 12.779 1.00 95.44 160 ALA A N 1
ATOM 1302 C CA . ALA A 1 160 ? -6.459 9.195 12.884 1.00 95.44 160 ALA A CA 1
ATOM 1303 C C . ALA A 1 160 ? -6.480 7.677 13.124 1.00 95.44 160 ALA A C 1
ATOM 1305 O O . ALA A 1 160 ? -7.138 7.218 14.058 1.00 95.44 160 ALA A O 1
ATOM 1306 N N . ARG A 1 161 ? -5.696 6.903 12.363 1.00 94.25 161 ARG A N 1
ATOM 1307 C CA . ARG A 1 161 ? -5.545 5.456 12.575 1.00 94.25 161 ARG A CA 1
ATOM 1308 C C . ARG A 1 161 ? -5.128 5.132 14.013 1.00 94.25 161 ARG A C 1
ATOM 1310 O O . ARG A 1 161 ? -5.726 4.259 14.632 1.00 94.25 161 ARG A O 1
ATOM 1317 N N . ASP A 1 162 ? -4.142 5.852 14.542 1.00 91.94 162 ASP A N 1
ATOM 1318 C CA . ASP A 1 162 ? -3.508 5.517 15.820 1.00 91.94 162 ASP A CA 1
ATOM 1319 C C . ASP A 1 162 ? -4.251 6.082 17.042 1.00 91.94 162 ASP A C 1
ATOM 1321 O O . ASP A 1 162 ? -4.193 5.494 18.119 1.00 91.94 162 ASP A O 1
ATOM 1325 N N . ASN A 1 163 ? -4.969 7.202 16.911 1.00 95.44 163 ASN A N 1
ATOM 1326 C CA . ASN A 1 163 ? -5.599 7.877 18.054 1.00 95.44 163 ASN A CA 1
ATOM 1327 C C . ASN A 1 163 ? -7.126 7.819 18.007 1.00 95.44 163 ASN A C 1
ATOM 1329 O O . ASN A 1 163 ? -7.759 7.479 19.008 1.00 95.44 163 ASN A O 1
ATOM 1333 N N . LEU A 1 164 ? -7.741 8.118 16.856 1.00 93.56 164 LEU A N 1
ATOM 1334 C CA . LEU A 1 164 ? -9.203 8.164 16.749 1.00 93.56 164 LEU A CA 1
ATOM 1335 C C . LEU A 1 164 ? -9.810 6.783 17.003 1.00 93.56 164 LEU A C 1
ATOM 1337 O O . LEU A 1 164 ? -10.752 6.658 17.780 1.00 93.56 164 LEU A O 1
ATOM 1341 N N . ILE A 1 165 ? -9.236 5.743 16.399 1.00 92.94 165 ILE A N 1
ATOM 1342 C CA . ILE A 1 165 ? -9.719 4.365 16.548 1.00 92.94 165 ILE A CA 1
ATOM 1343 C C . ILE A 1 165 ? -9.609 3.879 17.988 1.00 92.94 165 ILE A C 1
ATOM 1345 O O . ILE A 1 165 ? -10.559 3.305 18.514 1.00 92.94 165 ILE A O 1
ATOM 1349 N N . ASN A 1 166 ? -8.484 4.138 18.652 1.00 91.38 166 ASN A N 1
ATOM 1350 C CA . ASN A 1 166 ? -8.289 3.723 20.040 1.00 91.38 166 ASN A CA 1
ATOM 1351 C C . ASN A 1 166 ? -9.281 4.418 20.986 1.00 91.38 166 ASN A C 1
ATOM 1353 O O . ASN A 1 166 ? -9.859 3.774 21.869 1.00 91.38 166 ASN A O 1
ATOM 1357 N N . ASN A 1 167 ? -9.555 5.702 20.751 1.00 95.25 167 ASN A N 1
ATOM 1358 C CA . ASN A 1 167 ? -10.550 6.454 21.512 1.00 95.25 167 ASN A CA 1
ATOM 1359 C C . ASN A 1 167 ? -11.977 5.941 21.260 1.00 95.25 167 ASN A C 1
ATOM 1361 O O . ASN A 1 167 ? -12.739 5.747 22.210 1.00 95.25 167 ASN A O 1
ATOM 1365 N N . LEU A 1 168 ? -12.333 5.665 20.000 1.00 94.88 168 LEU A N 1
ATOM 1366 C CA . LEU A 1 168 ? -13.639 5.106 19.640 1.00 94.88 168 LEU A CA 1
ATOM 1367 C C . LEU A 1 168 ? -13.844 3.715 20.244 1.00 94.88 168 LEU A C 1
ATOM 1369 O O . LEU A 1 168 ? -14.879 3.476 20.860 1.00 94.88 168 LEU A O 1
ATOM 1373 N N . ASN A 1 169 ? -12.853 2.828 20.141 1.00 93.44 169 ASN A N 1
ATOM 1374 C CA . ASN A 1 169 ? -12.900 1.496 20.743 1.00 93.44 169 ASN A CA 1
ATOM 1375 C C . ASN A 1 169 ? -13.165 1.580 22.249 1.00 93.44 169 ASN A C 1
ATOM 1377 O O . ASN A 1 169 ? -14.061 0.909 22.757 1.00 93.44 169 ASN A O 1
ATOM 1381 N N . SER A 1 170 ? -12.430 2.447 22.950 1.00 94.31 170 SER A N 1
ATOM 1382 C CA . SER A 1 170 ? -12.587 2.646 24.394 1.00 94.31 170 SER A CA 1
ATOM 1383 C C . SER A 1 170 ? -14.006 3.102 24.745 1.00 94.31 170 SER A C 1
ATOM 1385 O O . SER A 1 170 ? -14.632 2.542 25.646 1.00 94.31 170 SER A O 1
ATOM 1387 N N . ARG A 1 171 ? -14.561 4.052 23.980 1.00 95.06 171 ARG A N 1
ATOM 1388 C CA . ARG A 1 171 ? -15.923 4.551 24.205 1.00 95.06 171 ARG A CA 1
ATOM 1389 C C . ARG A 1 171 ? -16.997 3.513 23.878 1.00 95.06 171 ARG A C 1
ATOM 1391 O O . ARG A 1 171 ? -17.991 3.427 24.593 1.00 95.06 171 ARG A O 1
ATOM 1398 N N . ILE A 1 172 ? -16.805 2.707 22.834 1.00 94.00 172 ILE A N 1
ATOM 1399 C CA . ILE A 1 172 ? -17.714 1.606 22.476 1.00 94.00 172 ILE A CA 1
ATOM 1400 C C . ILE A 1 172 ? -17.762 0.570 23.602 1.00 94.00 172 ILE A C 1
ATOM 1402 O O . ILE A 1 172 ? -18.849 0.146 23.997 1.00 94.00 172 ILE A O 1
ATOM 1406 N N . ILE A 1 173 ? -16.600 0.193 24.145 1.00 93.00 173 ILE A N 1
ATOM 1407 C CA . ILE A 1 173 ? -16.500 -0.755 25.261 1.00 93.00 173 ILE A CA 1
ATOM 1408 C C . ILE A 1 173 ? -17.241 -0.212 26.486 1.00 93.00 173 ILE A C 1
ATOM 1410 O O . ILE A 1 173 ? -18.066 -0.919 27.062 1.00 93.00 173 ILE A O 1
ATOM 1414 N N . GLU A 1 174 ? -17.001 1.047 26.849 1.00 93.81 174 GLU A N 1
ATOM 1415 C CA . GLU A 1 174 ? -17.664 1.702 27.979 1.00 93.81 174 GLU A CA 1
ATOM 1416 C C . GLU A 1 174 ? -19.190 1.741 27.804 1.00 93.81 174 GLU A C 1
ATOM 1418 O O . GLU A 1 174 ? -19.935 1.330 28.694 1.00 93.81 174 GLU A O 1
ATOM 1423 N N . LEU A 1 175 ? -19.677 2.163 26.633 1.00 92.69 175 LEU A N 1
ATOM 1424 C CA . LEU A 1 175 ? -21.111 2.219 26.344 1.00 92.69 175 LEU A CA 1
ATOM 1425 C C . LEU A 1 175 ? -21.763 0.837 26.415 1.00 92.69 175 LEU A C 1
ATOM 1427 O O . LEU A 1 175 ? -22.856 0.696 26.961 1.00 92.69 175 LEU A O 1
ATOM 1431 N N . LYS A 1 176 ? -21.093 -0.202 25.911 1.00 91.50 176 LYS A N 1
ATOM 1432 C CA . LYS A 1 176 ? -21.593 -1.579 26.001 1.00 91.50 176 LYS A CA 1
ATOM 1433 C C . LYS A 1 176 ? -21.647 -2.077 27.440 1.00 91.50 176 LYS A C 1
ATOM 1435 O O . LYS A 1 176 ? -22.628 -2.718 27.811 1.00 91.50 176 LYS A O 1
ATOM 1440 N N . GLN A 1 177 ? -20.659 -1.732 28.262 1.00 90.06 177 GLN A N 1
ATOM 1441 C CA . GLN A 1 177 ? -20.685 -2.031 29.693 1.00 90.06 177 GLN A CA 1
ATOM 1442 C C . GLN A 1 177 ? -21.831 -1.306 30.410 1.00 90.06 177 GLN A C 1
ATOM 1444 O O . GLN A 1 177 ? -22.502 -1.920 31.233 1.00 90.06 177 GLN A O 1
ATOM 1449 N N . LEU A 1 178 ? -22.093 -0.035 30.089 1.00 90.88 178 LEU A N 1
ATOM 1450 C CA . LEU A 1 178 ? -23.205 0.727 30.670 1.00 90.88 178 LEU A CA 1
ATOM 1451 C C . LEU A 1 178 ? -24.568 0.148 30.279 1.00 90.88 178 LEU A C 1
ATOM 1453 O O . LEU A 1 178 ? -25.428 -0.029 31.136 1.00 90.88 178 LEU A O 1
ATOM 1457 N N . ILE A 1 179 ? -24.750 -0.208 29.004 1.00 88.94 179 ILE A N 1
ATOM 1458 C CA . ILE A 1 179 ? -25.977 -0.860 28.529 1.00 88.94 179 ILE A CA 1
ATOM 1459 C C . ILE A 1 179 ? -26.170 -2.207 29.237 1.00 88.94 179 ILE A C 1
ATOM 1461 O O . ILE A 1 179 ? -27.271 -2.501 29.695 1.00 88.94 179 ILE A O 1
ATOM 1465 N N . SER A 1 180 ? -25.102 -3.001 29.378 1.00 86.75 180 SER A N 1
ATOM 1466 C CA . SER A 1 180 ? -25.154 -4.299 30.061 1.00 86.75 180 SER A CA 1
ATOM 1467 C C . SER A 1 180 ? -25.453 -4.190 31.558 1.00 86.75 180 SER A C 1
ATOM 1469 O O . SER A 1 180 ? -26.019 -5.123 32.118 1.00 86.75 180 SER A O 1
ATOM 1471 N N . LYS A 1 181 ? -25.058 -3.092 32.213 1.00 83.31 181 LYS A N 1
ATOM 1472 C CA . LYS A 1 181 ? -25.324 -2.841 33.639 1.00 83.31 181 LYS A CA 1
ATOM 1473 C C . LYS A 1 181 ? -26.735 -2.298 33.905 1.00 83.31 181 LYS A C 1
ATOM 1475 O O . LYS A 1 181 ? -27.126 -2.221 35.064 1.00 83.31 181 LYS A O 1
ATOM 1480 N N . GLY A 1 182 ? -27.499 -1.976 32.858 1.00 70.38 182 GLY A N 1
ATOM 1481 C CA . GLY A 1 182 ? -28.788 -1.297 32.968 1.00 70.38 182 GLY A CA 1
ATOM 1482 C C . GLY A 1 182 ? -28.601 0.210 33.162 1.00 70.38 182 GLY A C 1
ATOM 1483 O O . GLY A 1 182 ? -27.828 0.661 34.001 1.00 70.38 182 GLY A O 1
ATOM 1484 N N . VAL A 1 183 ? -29.280 1.016 32.345 1.00 61.12 183 VAL A N 1
ATOM 1485 C CA . VAL A 1 183 ? -29.160 2.480 32.393 1.00 61.12 183 VAL A CA 1
ATOM 1486 C C . VAL A 1 183 ? -29.977 3.030 33.564 1.00 61.12 183 VAL A C 1
ATOM 1488 O O . VAL A 1 183 ? -31.191 3.196 33.444 1.00 61.12 183 VAL A O 1
ATOM 1491 N N . ASP A 1 184 ? -29.311 3.399 34.659 1.00 59.38 184 ASP A N 1
ATOM 1492 C CA . ASP A 1 184 ? -29.872 4.338 35.634 1.00 59.38 184 ASP A CA 1
ATOM 1493 C C . ASP A 1 184 ? -29.954 5.728 34.985 1.00 59.38 184 ASP A C 1
ATOM 1495 O O . ASP A 1 184 ? -28.961 6.447 34.841 1.00 59.38 184 ASP A O 1
ATOM 1499 N N . LYS A 1 185 ? -31.162 6.123 34.569 1.00 53.69 185 LYS A N 1
ATOM 1500 C CA . LYS A 1 185 ? -31.459 7.371 33.833 1.00 53.69 185 LYS A CA 1
ATOM 1501 C C . LYS A 1 185 ? -31.122 8.679 34.579 1.00 53.69 185 LYS A C 1
ATOM 1503 O O . LYS A 1 185 ? -31.322 9.752 34.018 1.00 53.69 185 LYS A O 1
ATOM 1508 N N . ASN A 1 186 ? -30.578 8.630 35.795 1.00 47.66 186 ASN A N 1
ATOM 1509 C CA . ASN A 1 186 ? -30.414 9.803 36.663 1.00 47.66 186 ASN A CA 1
ATOM 1510 C C . ASN A 1 186 ? -29.038 10.499 36.603 1.00 47.66 186 ASN A C 1
ATOM 1512 O O . ASN A 1 186 ? -28.869 11.518 37.266 1.00 47.66 186 ASN A O 1
ATOM 1516 N N . ASN A 1 187 ? -28.063 10.022 35.815 1.00 47.41 187 ASN A N 1
ATOM 1517 C CA . ASN A 1 187 ? -26.690 10.573 35.830 1.00 47.41 187 ASN A CA 1
ATOM 1518 C C . ASN A 1 187 ? -26.143 11.110 34.491 1.00 47.41 187 ASN A C 1
ATOM 1520 O O . ASN A 1 187 ? -24.961 11.425 34.400 1.00 47.41 187 ASN A O 1
ATOM 1524 N N . ILE A 1 188 ? -26.969 11.285 33.453 1.00 51.97 188 ILE A N 1
ATOM 1525 C CA . ILE A 1 188 ? -26.481 11.762 32.137 1.00 51.97 188 ILE A CA 1
ATOM 1526 C C . ILE A 1 188 ? -26.172 13.277 32.126 1.00 51.97 188 ILE A C 1
ATOM 1528 O O . ILE A 1 188 ? -25.516 13.763 31.211 1.00 51.97 188 ILE A O 1
ATOM 1532 N N . ASN A 1 189 ? -26.554 14.039 33.159 1.00 46.34 189 ASN A N 1
ATOM 1533 C CA . ASN A 1 189 ? -26.419 15.502 33.141 1.00 46.34 189 ASN A CA 1
ATOM 1534 C C . ASN A 1 189 ? -25.190 16.076 33.871 1.00 46.34 189 ASN A C 1
ATOM 1536 O O . ASN A 1 189 ? -25.215 17.227 34.308 1.00 46.34 189 ASN A O 1
ATOM 1540 N N . LYS A 1 190 ? -24.100 15.315 34.024 1.00 52.69 190 LYS A N 1
ATOM 1541 C CA . LYS A 1 190 ? -22.824 15.879 34.490 1.00 52.69 190 LYS A CA 1
ATOM 1542 C C . LYS A 1 190 ? -21.660 15.422 33.615 1.00 52.69 190 LYS A C 1
ATOM 1544 O O . LYS A 1 190 ? -21.357 14.241 33.544 1.00 52.69 190 LYS A O 1
ATOM 1549 N N . GLN A 1 191 ? -20.984 16.434 33.064 1.00 43.75 191 GLN A N 1
ATOM 1550 C CA . GLN A 1 191 ? -19.681 16.423 32.389 1.00 43.75 191 GLN A CA 1
ATOM 1551 C C . GLN A 1 191 ? -19.688 16.169 30.875 1.00 43.75 191 GLN A C 1
ATOM 1553 O O . GLN A 1 191 ? -19.088 15.230 30.366 1.00 43.75 191 GLN A O 1
ATOM 1558 N N . THR A 1 192 ? -20.228 17.130 30.126 1.00 45.09 192 THR A N 1
ATOM 1559 C CA . THR A 1 192 ? -19.493 17.627 28.953 1.00 45.09 192 THR A CA 1
ATOM 1560 C C . THR A 1 192 ? -18.356 18.539 29.439 1.00 45.09 192 THR A C 1
ATOM 1562 O O . THR A 1 192 ? -18.627 19.436 30.244 1.00 45.09 192 THR A O 1
ATOM 1565 N N . PRO A 1 193 ? -17.101 18.355 28.987 1.00 54.81 193 PRO A N 1
ATOM 1566 C CA . PRO A 1 193 ? -16.060 19.352 29.202 1.00 54.81 193 PRO A CA 1
ATOM 1567 C C . PRO A 1 193 ? -16.492 20.678 28.554 1.00 54.81 193 PRO A C 1
ATOM 1569 O O . PRO A 1 193 ? -17.107 20.649 27.483 1.00 54.81 193 PRO A O 1
ATOM 1572 N N . PRO A 1 194 ? -16.215 21.839 29.169 1.00 47.88 194 PRO A N 1
ATOM 1573 C CA . PRO A 1 194 ? -16.548 23.114 28.556 1.00 47.88 194 PRO A CA 1
ATOM 1574 C C . PRO A 1 194 ? -15.761 23.263 27.251 1.00 47.88 194 PRO A C 1
ATOM 1576 O O . PRO A 1 194 ? -14.533 23.167 27.244 1.00 47.88 194 PRO A O 1
ATOM 1579 N N . SER A 1 195 ? -16.470 23.511 26.146 1.00 46.91 195 SER A N 1
ATOM 1580 C CA . SER A 1 195 ? -15.858 24.030 24.922 1.00 46.91 195 SER A CA 1
ATOM 1581 C C . SER A 1 195 ? -14.984 25.237 25.280 1.00 46.91 195 SER A C 1
ATOM 1583 O O . SER A 1 195 ? -15.429 26.075 26.072 1.00 46.91 195 SER A O 1
ATOM 1585 N N . PRO A 1 196 ? -13.767 25.371 24.724 1.00 47.69 196 PRO A N 1
ATOM 1586 C CA . PRO A 1 196 ? -12.959 26.557 24.954 1.00 47.69 196 PRO A CA 1
ATOM 1587 C C . PRO A 1 196 ? -13.754 27.779 24.493 1.00 47.69 196 PRO A C 1
ATOM 1589 O O . PRO A 1 196 ? -14.114 27.910 23.321 1.00 47.69 196 PRO A O 1
ATOM 1592 N N . ALA A 1 197 ? -14.078 28.652 25.445 1.00 43.72 197 ALA A N 1
ATOM 1593 C CA . ALA A 1 197 ? -14.740 29.912 25.176 1.00 43.72 197 ALA A CA 1
ATOM 1594 C C . ALA A 1 197 ? -13.849 30.736 24.239 1.00 43.72 197 ALA A C 1
ATOM 1596 O O . ALA A 1 197 ? -12.774 31.196 24.626 1.00 43.72 197 ALA A O 1
ATOM 1597 N N . VAL A 1 198 ? -14.300 30.925 22.999 1.00 42.00 198 VAL A N 1
ATOM 1598 C CA . VAL A 1 198 ? -13.726 31.918 22.091 1.00 42.00 198 VAL A CA 1
ATOM 1599 C C . VAL A 1 198 ? -14.015 33.283 22.704 1.00 42.00 198 VAL A C 1
ATOM 1601 O O . VAL A 1 198 ? -15.138 33.787 22.659 1.00 42.00 198 VAL A O 1
ATOM 1604 N N . SER A 1 199 ? -12.999 33.872 23.326 1.00 41.56 199 SER A N 1
ATOM 1605 C CA . SER A 1 199 ? -13.035 35.255 23.768 1.00 41.56 199 SER A CA 1
ATOM 1606 C C . SER A 1 199 ? -13.172 36.146 22.532 1.00 41.56 199 SER A C 1
ATOM 1608 O O . SER A 1 199 ? -12.246 36.317 21.742 1.00 41.56 199 SER A O 1
ATOM 1610 N N . LYS A 1 200 ? -14.359 36.728 22.339 1.00 43.97 200 LYS A N 1
ATOM 1611 C CA . LYS A 1 200 ? -14.558 37.835 21.398 1.00 43.97 200 LYS A CA 1
ATOM 1612 C C . LYS A 1 200 ? -13.818 39.065 21.933 1.00 43.97 200 LYS A C 1
ATOM 1614 O O . LYS A 1 200 ? -14.421 39.933 22.553 1.00 43.97 200 LYS A O 1
ATOM 1619 N N . LYS A 1 201 ? -12.507 39.149 21.700 1.00 42.78 201 LYS A N 1
ATOM 1620 C CA . LYS A 1 201 ? -11.808 40.435 21.634 1.00 42.78 201 LYS A CA 1
ATOM 1621 C C . LYS A 1 201 ? -11.815 40.878 20.179 1.00 42.78 201 LYS A C 1
ATOM 1623 O O . LYS A 1 201 ? -11.116 40.313 19.348 1.00 42.78 201 LYS A O 1
ATOM 1628 N N . LEU A 1 202 ? -12.662 41.860 19.896 1.00 44.97 202 LEU A N 1
ATOM 1629 C CA . LEU A 1 202 ? -12.677 42.616 18.652 1.00 44.97 202 LEU A CA 1
ATOM 1630 C C . LEU A 1 202 ? -11.314 43.322 18.498 1.00 44.97 202 LEU A C 1
ATOM 1632 O O . LEU A 1 202 ? -10.968 44.113 19.378 1.00 44.97 202 LEU A O 1
ATOM 1636 N N . PRO A 1 203 ? -10.522 43.072 17.442 1.00 42.53 203 PRO A N 1
ATOM 1637 C CA . PRO A 1 203 ? -9.400 43.938 17.120 1.00 42.53 203 PRO A CA 1
ATOM 1638 C C . PRO A 1 203 ? -9.937 45.195 16.433 1.00 42.53 203 PRO A C 1
ATOM 1640 O O . PRO A 1 203 ? -10.719 45.115 15.485 1.00 42.53 203 PRO A O 1
ATOM 1643 N N . SER A 1 204 ? -9.515 46.353 16.929 1.00 49.03 204 SER A N 1
ATOM 1644 C CA . SER A 1 204 ? -9.663 47.642 16.261 1.00 49.03 204 SER A CA 1
ATOM 1645 C C . SER A 1 204 ? -9.091 47.594 14.841 1.00 49.03 204 SER A C 1
ATOM 1647 O O . SER A 1 204 ? -8.068 46.957 14.589 1.00 49.03 204 SER A O 1
ATOM 1649 N N . SER A 1 205 ? -9.773 48.288 13.936 1.00 47.56 205 SER A N 1
ATOM 1650 C CA . SER A 1 205 ? -9.445 48.491 12.524 1.00 47.56 205 SER A CA 1
ATOM 1651 C C . SER A 1 205 ? -7.957 48.802 12.262 1.00 47.56 205 SER A C 1
ATOM 1653 O O . SER A 1 205 ? -7.368 49.613 12.979 1.00 47.56 205 SER A O 1
ATOM 1655 N N . PRO A 1 206 ? -7.331 48.206 11.226 1.00 58.12 206 PRO A N 1
ATOM 1656 C CA . PRO A 1 206 ? -5.994 48.601 10.794 1.00 58.12 206 PRO A CA 1
ATOM 1657 C C . PRO A 1 206 ? -6.044 49.870 9.914 1.00 58.12 206 PRO A C 1
ATOM 1659 O O . PRO A 1 206 ? -7.018 50.064 9.180 1.00 58.12 206 PRO A O 1
ATOM 1662 N N . PRO A 1 207 ? -5.012 50.738 9.956 1.00 56.66 207 PRO A N 1
ATOM 1663 C CA . PRO A 1 207 ? -4.918 51.909 9.085 1.00 56.66 207 PRO A CA 1
ATOM 1664 C C . PRO A 1 207 ? -4.661 51.509 7.615 1.00 56.66 207 PRO A C 1
ATOM 1666 O O . PRO A 1 207 ? -4.177 50.403 7.354 1.00 56.66 207 PRO A O 1
ATOM 1669 N N . PRO A 1 208 ? -4.967 52.383 6.635 1.00 38.03 208 PRO A N 1
ATOM 1670 C CA . PRO A 1 208 ? -4.880 52.045 5.218 1.00 38.03 208 PRO A CA 1
ATOM 1671 C C . PRO A 1 208 ? -3.414 51.960 4.777 1.00 38.03 208 PRO A C 1
ATOM 1673 O O . PRO A 1 208 ? -2.669 52.927 4.922 1.00 38.03 208 PRO A O 1
ATOM 1676 N N . LEU A 1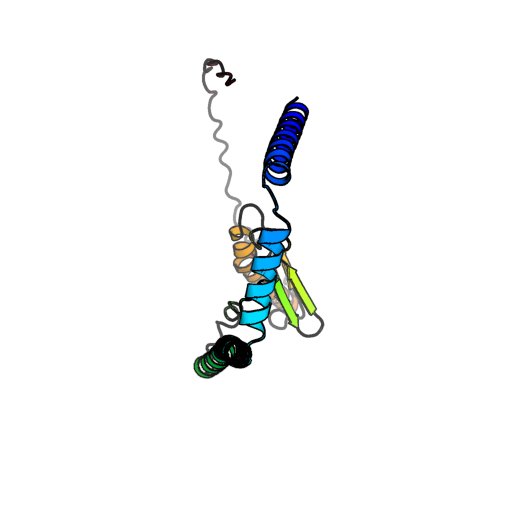 209 ? -3.006 50.819 4.217 1.00 47.62 209 LEU A N 1
ATOM 1677 C CA . LEU A 1 209 ? -1.678 50.629 3.627 1.00 47.62 209 LEU A CA 1
ATOM 1678 C C . LEU A 1 209 ? -1.736 50.784 2.100 1.00 47.62 209 LEU A C 1
ATOM 1680 O O . LEU A 1 209 ? -2.555 50.165 1.419 1.00 47.62 209 LEU A O 1
ATOM 1684 N N . GLU A 1 210 ? -0.849 51.639 1.589 1.00 41.91 210 GLU A N 1
ATOM 1685 C CA . GLU A 1 210 ? -0.661 51.997 0.182 1.00 41.91 210 GLU A CA 1
ATOM 1686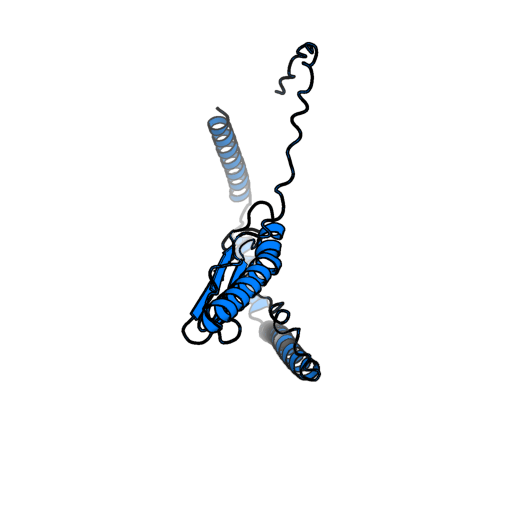 C C . GLU A 1 210 ? -0.351 50.792 -0.722 1.00 41.91 210 GLU A C 1
ATOM 1688 O O . GLU A 1 210 ? 0.433 49.900 -0.388 1.00 41.91 210 GLU A O 1
ATOM 1693 N N . LYS A 1 211 ? -0.925 50.803 -1.932 1.00 38.97 211 LYS A N 1
ATOM 1694 C CA . LYS A 1 211 ? -0.641 49.829 -2.994 1.00 38.97 211 LYS A CA 1
ATOM 1695 C C . LYS A 1 211 ? 0.705 50.141 -3.656 1.00 38.97 211 LYS A C 1
ATOM 1697 O O . LYS A 1 211 ? 0.828 51.156 -4.337 1.00 38.97 211 LYS A O 1
ATOM 1702 N N . LYS A 1 212 ? 1.680 49.230 -3.556 1.00 43.72 212 LYS A N 1
ATOM 1703 C CA . LYS A 1 212 ? 2.839 49.200 -4.468 1.00 43.72 212 LYS A CA 1
ATOM 1704 C C . LYS A 1 212 ? 2.525 48.349 -5.710 1.00 43.72 212 LYS A C 1
ATOM 1706 O O . LYS A 1 212 ? 1.923 47.285 -5.565 1.00 43.72 212 LYS A O 1
ATOM 1711 N N . PRO A 1 213 ? 2.908 48.796 -6.921 1.00 42.69 213 PRO A N 1
ATOM 1712 C CA . PRO A 1 213 ? 2.554 48.124 -8.166 1.00 42.69 213 PRO A CA 1
ATOM 1713 C C . PRO A 1 213 ? 3.381 46.854 -8.408 1.00 42.69 213 PRO A C 1
ATOM 1715 O O . PRO A 1 213 ? 4.588 46.803 -8.175 1.00 42.69 213 PRO A O 1
ATOM 1718 N N . SER A 1 214 ? 2.690 45.830 -8.903 1.00 39.53 214 SER A N 1
ATOM 1719 C CA . SER A 1 214 ? 3.209 44.523 -9.296 1.00 39.53 214 SER A CA 1
ATOM 1720 C C . SER A 1 214 ? 4.148 44.618 -10.501 1.00 39.53 214 SER A C 1
ATOM 1722 O O . SER A 1 214 ? 3.762 45.118 -11.560 1.00 39.53 214 SER A O 1
ATOM 1724 N N . PHE A 1 215 ? 5.354 44.073 -10.359 1.00 39.06 215 PHE A N 1
ATOM 1725 C CA . PHE A 1 215 ? 6.284 43.855 -11.463 1.00 39.06 215 PHE A CA 1
ATOM 1726 C C . PHE A 1 215 ? 5.737 42.794 -12.429 1.00 39.06 215 PHE A C 1
ATOM 1728 O O . PHE A 1 215 ? 5.533 41.643 -12.048 1.00 39.06 215 PHE A O 1
ATOM 1735 N N . LYS A 1 216 ? 5.545 43.189 -13.694 1.00 42.97 216 LYS A N 1
ATOM 1736 C CA . LYS A 1 216 ? 5.458 42.276 -14.841 1.00 42.97 216 LYS A CA 1
ATOM 1737 C C . LYS A 1 216 ? 6.838 41.661 -15.079 1.00 42.97 216 LYS A C 1
ATOM 1739 O O . LYS A 1 216 ? 7.825 42.397 -15.118 1.00 42.97 216 LYS A O 1
ATOM 1744 N N . LYS A 1 217 ? 6.904 40.347 -15.284 1.00 45.44 217 LYS A N 1
ATOM 1745 C CA . LYS A 1 217 ? 8.046 39.703 -15.941 1.00 45.44 217 LYS A CA 1
ATOM 1746 C C . LYS A 1 217 ? 7.619 39.280 -17.343 1.00 45.44 217 LYS A C 1
ATOM 1748 O O . LYS A 1 217 ? 6.539 38.714 -17.500 1.00 45.44 217 LYS A O 1
ATOM 1753 N N . TYR A 1 218 ? 8.448 39.678 -18.303 1.00 48.28 218 TYR A N 1
ATOM 1754 C CA . TYR A 1 218 ? 8.503 39.168 -19.669 1.00 48.28 218 TYR A CA 1
ATOM 1755 C C . TYR A 1 218 ? 9.090 37.758 -19.675 1.00 48.28 218 TYR A C 1
ATOM 1757 O O . TYR A 1 218 ? 9.891 37.471 -18.751 1.00 48.28 218 TYR A O 1
#

Mean predicted aligned error: 21.05 Å